Protein AF-A0A1G3HVY4-F1 (afdb_monomer)

Structure (mmCIF, N/CA/C/O backbone):
data_AF-A0A1G3HVY4-F1
#
_entry.id   AF-A0A1G3HVY4-F1
#
loop_
_atom_site.group_PDB
_atom_site.id
_atom_site.type_symbol
_atom_site.label_atom_id
_atom_site.label_alt_id
_atom_site.label_comp_id
_atom_site.label_asym_id
_atom_site.label_entity_id
_atom_site.label_seq_id
_atom_site.pdbx_PDB_ins_code
_atom_site.Cartn_x
_atom_site.Cartn_y
_atom_site.Cartn_z
_atom_site.occupancy
_atom_site.B_iso_or_equiv
_atom_site.auth_seq_id
_atom_site.auth_comp_id
_atom_site.auth_asym_id
_atom_site.auth_atom_id
_atom_site.pdbx_PDB_model_num
ATOM 1 N N . MET A 1 1 ? 6.157 22.270 -15.939 1.00 38.91 1 MET A N 1
ATOM 2 C CA . MET A 1 1 ? 4.907 21.498 -15.758 1.00 38.91 1 MET A CA 1
ATOM 3 C C . MET A 1 1 ? 5.286 20.036 -15.538 1.00 38.91 1 MET A C 1
ATOM 5 O O . MET A 1 1 ? 5.711 19.397 -16.491 1.00 38.91 1 MET A O 1
ATOM 9 N N . GLN A 1 2 ? 5.261 19.542 -14.294 1.00 47.91 2 GLN A N 1
ATOM 10 C CA . GLN A 1 2 ? 5.541 18.128 -14.001 1.00 47.91 2 GLN A CA 1
ATOM 11 C C . GLN A 1 2 ? 4.492 17.248 -14.701 1.00 47.91 2 GLN A C 1
ATOM 13 O O . GLN A 1 2 ? 3.299 17.545 -14.662 1.00 47.91 2 GLN A O 1
ATOM 18 N N . GLU A 1 3 ? 4.932 16.206 -15.405 1.00 64.31 3 GLU A N 1
ATOM 19 C CA . GLU A 1 3 ? 4.036 15.242 -16.048 1.00 64.31 3 GLU A CA 1
ATOM 20 C C . GLU A 1 3 ? 3.305 14.449 -14.948 1.00 64.31 3 GLU A C 1
ATOM 22 O O . GLU A 1 3 ? 3.958 13.852 -14.094 1.00 64.31 3 GLU A O 1
ATOM 27 N N . ASN A 1 4 ? 1.967 14.492 -14.923 1.00 83.25 4 ASN A N 1
ATOM 28 C CA . ASN A 1 4 ? 1.137 13.749 -13.961 1.00 83.25 4 ASN A CA 1
ATOM 29 C C . ASN A 1 4 ? 1.124 12.241 -14.307 1.00 83.25 4 ASN A C 1
ATOM 31 O O . ASN A 1 4 ? 1.187 11.894 -15.489 1.00 83.25 4 ASN A O 1
ATOM 35 N N . ASP A 1 5 ? 1.006 11.355 -13.311 1.00 87.06 5 ASP A N 1
ATOM 36 C CA . ASP A 1 5 ? 1.018 9.885 -13.454 1.00 87.06 5 ASP A CA 1
ATOM 37 C C . ASP A 1 5 ? -0.002 9.399 -14.487 1.00 87.06 5 ASP A C 1
ATOM 39 O O . ASP A 1 5 ? 0.315 8.534 -15.299 1.00 87.06 5 ASP A O 1
ATOM 43 N N . SER A 1 6 ? -1.176 10.030 -14.577 1.00 88.00 6 SER A N 1
ATOM 44 C CA . SER A 1 6 ? -2.181 9.672 -15.586 1.00 88.00 6 SER A CA 1
ATOM 45 C C . SER A 1 6 ? -1.677 9.843 -17.027 1.00 88.00 6 SER A C 1
ATOM 47 O O . SER A 1 6 ? -2.010 9.041 -17.898 1.00 88.00 6 SER A O 1
ATOM 49 N N . ARG A 1 7 ? -0.846 10.861 -17.302 1.00 90.62 7 ARG A N 1
ATOM 50 C CA . ARG A 1 7 ? -0.240 11.058 -18.634 1.00 90.62 7 ARG A CA 1
ATOM 51 C C . ARG A 1 7 ? 0.833 10.009 -18.909 1.00 90.62 7 ARG A C 1
ATOM 53 O O . ARG A 1 7 ? 0.915 9.498 -20.024 1.00 90.62 7 ARG A O 1
ATOM 60 N N . VAL A 1 8 ? 1.613 9.656 -17.888 1.00 92.62 8 VAL A N 1
ATOM 61 C CA . VAL A 1 8 ? 2.627 8.601 -17.991 1.00 92.62 8 VAL A CA 1
ATOM 62 C C . VAL A 1 8 ? 1.961 7.247 -18.252 1.00 92.62 8 VAL A C 1
ATOM 64 O O . VAL A 1 8 ? 2.341 6.558 -19.194 1.00 92.62 8 VAL A O 1
ATOM 67 N N . ALA A 1 9 ? 0.899 6.908 -17.518 1.00 93.94 9 ALA A N 1
ATOM 68 C CA . ALA A 1 9 ? 0.109 5.695 -17.728 1.00 93.94 9 ALA A CA 1
ATOM 69 C C . ALA A 1 9 ? -0.488 5.618 -19.145 1.00 93.94 9 ALA A C 1
ATOM 71 O O . ALA A 1 9 ? -0.459 4.564 -19.778 1.00 93.94 9 ALA A O 1
ATOM 72 N N . GLN A 1 10 ? -0.970 6.739 -19.696 1.00 93.19 10 GLN A N 1
ATOM 73 C CA . GLN A 1 10 ? -1.439 6.797 -21.086 1.00 93.19 10 GLN A CA 1
ATOM 74 C C . GLN A 1 10 ? -0.318 6.521 -22.096 1.00 93.19 10 GLN A C 1
ATOM 76 O O . GLN A 1 10 ? -0.534 5.783 -23.058 1.00 93.19 10 GLN A O 1
ATOM 81 N N . ARG A 1 11 ? 0.881 7.081 -21.885 1.00 94.44 11 ARG A N 1
ATOM 82 C CA . ARG A 1 11 ? 2.050 6.805 -22.737 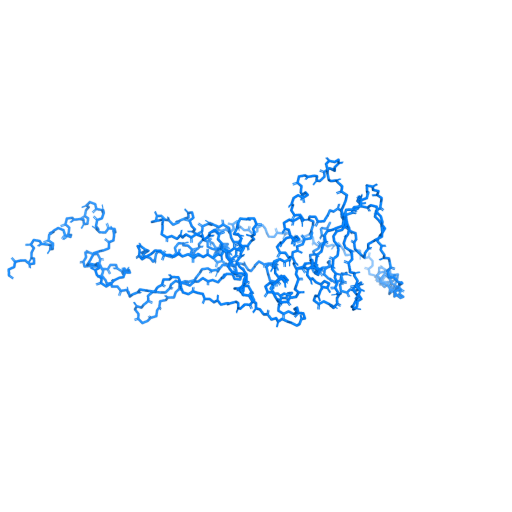1.00 94.44 11 ARG A CA 1
ATOM 83 C C . ARG A 1 11 ? 2.467 5.339 -22.663 1.00 94.44 11 ARG A C 1
ATOM 85 O O . ARG A 1 11 ? 2.756 4.758 -23.705 1.00 94.44 11 ARG A O 1
ATOM 92 N N . ILE A 1 12 ? 2.449 4.741 -21.470 1.00 95.62 12 ILE A N 1
ATOM 93 C CA . ILE A 1 12 ? 2.687 3.303 -21.287 1.00 95.62 12 ILE A CA 1
ATOM 94 C C . ILE A 1 12 ? 1.670 2.514 -22.113 1.00 95.62 12 ILE A C 1
ATOM 96 O O . ILE A 1 12 ? 2.060 1.734 -22.977 1.00 95.62 12 ILE A O 1
ATOM 100 N N . ALA A 1 13 ? 0.374 2.779 -21.935 1.00 94.06 13 ALA A N 1
ATOM 101 C CA . ALA A 1 13 ? -0.691 2.062 -22.633 1.00 94.06 13 ALA A CA 1
ATOM 102 C C . ALA A 1 13 ? -0.584 2.138 -24.168 1.00 94.06 13 ALA A C 1
ATOM 104 O O . ALA A 1 13 ? -0.948 1.188 -24.850 1.00 94.06 13 ALA A O 1
ATOM 105 N N . GLN A 1 14 ? -0.069 3.241 -24.721 1.00 94.00 14 GLN A N 1
ATOM 106 C CA . GLN A 1 14 ? 0.158 3.381 -26.165 1.00 94.00 14 GLN A CA 1
ATOM 107 C C . GLN A 1 14 ? 1.329 2.541 -26.686 1.00 94.00 14 GLN A C 1
ATOM 109 O O . GLN A 1 14 ? 1.366 2.229 -27.875 1.00 94.00 14 GLN A O 1
ATOM 114 N N . LYS A 1 15 ? 2.300 2.224 -25.825 1.00 95.06 15 LYS A N 1
ATOM 115 C CA . LYS A 1 15 ? 3.544 1.542 -26.195 1.00 95.06 15 LYS A CA 1
ATOM 116 C C . LYS A 1 15 ? 3.565 0.057 -25.852 1.00 95.06 15 LYS A C 1
ATOM 118 O O . LYS A 1 15 ? 4.355 -0.669 -26.445 1.00 95.06 15 LYS A O 1
ATOM 123 N N . VAL A 1 16 ? 2.724 -0.395 -24.922 1.00 96.38 16 VAL A N 1
ATOM 124 C CA . VAL A 1 16 ? 2.650 -1.812 -24.550 1.00 96.38 16 VAL A CA 1
ATOM 125 C C . VAL A 1 16 ? 2.232 -2.658 -25.745 1.00 96.38 16 VAL A C 1
ATOM 127 O O . VAL A 1 16 ? 1.265 -2.355 -26.443 1.00 96.38 16 VAL A O 1
ATOM 130 N N . ARG A 1 17 ? 2.952 -3.762 -25.931 1.00 94.50 17 ARG A N 1
ATOM 131 C CA . ARG A 1 17 ? 2.622 -4.825 -26.874 1.00 94.50 17 ARG A CA 1
ATOM 132 C C . ARG A 1 17 ? 2.380 -6.103 -26.084 1.00 94.50 17 ARG A C 1
ATOM 134 O O . ARG A 1 17 ? 3.160 -6.449 -25.196 1.00 94.50 17 ARG A O 1
ATOM 141 N N . VAL A 1 18 ? 1.268 -6.769 -26.377 1.00 95.06 18 VAL A N 1
ATOM 142 C CA . VAL A 1 18 ? 0.848 -7.974 -25.654 1.00 95.06 18 VAL A CA 1
ATOM 143 C C . VAL A 1 18 ? 1.875 -9.082 -25.869 1.00 95.06 18 VAL A C 1
ATOM 145 O O . VAL A 1 18 ? 2.277 -9.341 -26.998 1.00 95.06 18 VAL A O 1
ATOM 148 N N . GLY A 1 19 ? 2.300 -9.731 -24.786 1.00 93.81 19 GLY A N 1
ATOM 149 C CA . GLY A 1 19 ? 3.274 -10.822 -24.839 1.00 93.81 19 GLY A CA 1
ATOM 150 C C . GLY A 1 19 ? 4.736 -10.388 -25.004 1.00 93.81 19 GLY A C 1
ATOM 151 O O . GLY A 1 19 ? 5.612 -11.244 -24.940 1.00 93.81 19 GLY A O 1
ATOM 152 N N . GLU A 1 20 ? 5.025 -9.092 -25.156 1.00 96.19 20 GLU A N 1
ATOM 153 C CA . GLU A 1 20 ? 6.397 -8.576 -25.247 1.00 96.19 20 GLU A CA 1
ATOM 154 C C . GLU A 1 20 ? 6.922 -8.072 -23.890 1.00 96.19 20 GLU A C 1
ATOM 156 O O . GLU A 1 20 ? 6.180 -7.920 -22.912 1.00 96.19 20 GLU A O 1
ATOM 161 N N . VAL A 1 21 ? 8.232 -7.824 -23.832 1.00 97.56 21 VAL A N 1
ATOM 162 C CA . VAL A 1 21 ? 8.905 -7.196 -22.688 1.00 97.56 21 VAL A CA 1
ATOM 163 C C . VAL A 1 21 ? 8.795 -5.679 -22.807 1.00 97.56 21 VAL A C 1
ATOM 165 O O . VAL A 1 21 ? 9.209 -5.124 -23.821 1.00 97.56 21 VAL A O 1
ATOM 168 N N . PHE A 1 22 ? 8.302 -5.015 -21.762 1.00 98.25 22 PHE A N 1
ATOM 169 C CA . PHE A 1 22 ? 8.259 -3.556 -21.675 1.00 98.25 22 PHE A CA 1
ATOM 170 C C . PHE A 1 22 ? 9.451 -3.026 -20.872 1.00 98.25 22 PHE A C 1
ATOM 172 O O . PHE A 1 22 ? 9.659 -3.424 -19.726 1.00 98.25 22 PHE A O 1
ATOM 179 N N . ARG A 1 23 ? 10.229 -2.103 -21.437 1.00 98.31 23 ARG A N 1
ATOM 180 C CA . ARG A 1 23 ? 11.448 -1.572 -20.815 1.00 98.31 23 ARG A CA 1
ATOM 181 C C . ARG A 1 23 ? 11.277 -0.135 -20.349 1.00 98.31 23 ARG A C 1
ATOM 183 O O . ARG A 1 23 ? 11.015 0.766 -21.147 1.00 98.31 23 ARG A O 1
ATOM 190 N N . PHE A 1 24 ? 11.522 0.084 -19.063 1.00 98.19 24 PHE A N 1
ATOM 191 C CA . PHE A 1 24 ? 11.789 1.404 -18.505 1.00 98.19 24 PHE A CA 1
ATOM 192 C C . PHE A 1 24 ? 13.296 1.613 -18.403 1.00 98.19 24 PHE A C 1
ATOM 194 O O . PHE A 1 24 ? 14.002 0.731 -17.924 1.00 98.19 24 PHE A O 1
ATOM 201 N N . SER A 1 25 ? 13.796 2.791 -18.765 1.00 97.44 25 SER A N 1
ATOM 202 C CA . SER A 1 25 ? 15.186 3.161 -18.485 1.00 97.44 25 SER A CA 1
ATOM 203 C C . SER A 1 25 ? 15.309 4.568 -17.912 1.00 97.44 25 SER A C 1
ATOM 205 O O . SER A 1 25 ? 14.430 5.416 -18.096 1.00 97.44 25 SER A O 1
ATOM 207 N N . CYS A 1 26 ? 16.400 4.828 -17.186 1.00 95.25 26 CYS A N 1
ATOM 208 C CA . CYS A 1 26 ? 16.788 6.204 -16.889 1.00 95.25 26 CYS A CA 1
ATOM 209 C C . CYS A 1 26 ? 17.534 6.824 -18.080 1.00 95.25 26 CYS A C 1
ATOM 211 O O . CYS A 1 26 ? 18.108 6.110 -18.897 1.00 95.25 26 CYS A O 1
ATOM 213 N N . SER A 1 27 ? 17.604 8.153 -18.147 1.00 94.50 27 SER A N 1
ATOM 214 C CA . SER A 1 27 ? 18.274 8.877 -19.238 1.00 94.50 27 SER A CA 1
ATOM 215 C C . SER A 1 27 ? 19.771 8.582 -19.374 1.00 94.50 27 SER A C 1
ATOM 217 O O . SER A 1 27 ? 20.343 8.866 -20.420 1.00 94.50 27 SER A O 1
ATOM 219 N N . ARG A 1 28 ? 20.396 8.019 -18.331 1.00 94.81 28 ARG A N 1
ATOM 220 C CA . ARG A 1 28 ? 21.824 7.663 -18.286 1.00 94.81 28 ARG A CA 1
ATOM 221 C C . ARG A 1 28 ? 22.111 6.185 -18.561 1.00 94.81 28 ARG A C 1
ATOM 223 O O . ARG A 1 28 ? 23.263 5.762 -18.458 1.00 94.81 28 ARG A O 1
ATOM 230 N N . ALA A 1 29 ? 21.079 5.385 -18.811 1.00 94.62 29 ALA A N 1
ATOM 231 C CA . ALA A 1 29 ? 21.225 3.979 -19.148 1.00 94.62 29 ALA A CA 1
ATOM 232 C C . ALA A 1 29 ? 21.525 3.847 -20.642 1.00 94.62 29 ALA A C 1
ATOM 234 O O . ALA A 1 29 ? 20.715 4.265 -21.466 1.00 94.62 29 ALA A O 1
ATOM 235 N N . GLN A 1 30 ? 22.652 3.238 -21.004 1.00 95.31 30 GLN A N 1
ATOM 236 C CA . GLN A 1 30 ? 22.939 2.956 -22.406 1.00 95.31 30 GLN A CA 1
ATOM 237 C C . GLN A 1 30 ? 21.943 1.929 -22.964 1.00 95.31 30 GLN A C 1
ATOM 239 O O . GLN A 1 30 ? 21.786 0.842 -22.403 1.00 95.31 30 GLN A O 1
ATOM 244 N N . GLY A 1 31 ? 21.326 2.244 -24.105 1.00 93.81 31 GLY A N 1
ATOM 245 C CA . GLY A 1 31 ? 20.507 1.303 -24.872 1.00 93.81 31 GLY A CA 1
ATOM 246 C C . GLY A 1 31 ? 19.124 1.835 -25.236 1.00 93.81 31 GLY A C 1
ATOM 247 O O . GLY A 1 31 ? 18.818 3.013 -25.067 1.00 93.81 31 GLY A O 1
ATOM 248 N N . ARG A 1 32 ? 18.282 0.941 -25.763 1.00 94.62 32 ARG A N 1
ATOM 249 C CA . ARG A 1 32 ? 16.909 1.250 -26.184 1.00 94.62 32 ARG A CA 1
ATOM 250 C C . ARG A 1 32 ? 15.898 0.832 -25.127 1.00 94.62 32 ARG A C 1
ATOM 252 O O . ARG A 1 32 ? 15.986 -0.275 -24.600 1.00 94.62 32 ARG A O 1
ATOM 259 N N . ALA A 1 33 ? 14.910 1.684 -24.877 1.00 96.25 33 ALA A N 1
ATOM 260 C CA . ALA A 1 33 ? 13.811 1.397 -23.959 1.00 96.25 33 ALA A CA 1
ATOM 261 C C . ALA A 1 33 ? 12.471 1.904 -24.500 1.00 96.25 33 ALA A C 1
ATOM 263 O O . ALA A 1 33 ? 12.421 2.883 -25.246 1.00 96.25 33 ALA A O 1
ATOM 264 N N . ASP A 1 34 ? 11.372 1.267 -24.099 1.00 96.94 34 ASP A N 1
ATOM 265 C CA . ASP A 1 34 ? 10.026 1.704 -24.473 1.00 96.94 34 ASP A CA 1
ATOM 266 C C . ASP A 1 34 ? 9.693 3.056 -23.848 1.00 96.94 34 ASP A C 1
ATOM 268 O O . ASP A 1 34 ? 9.065 3.902 -24.485 1.00 96.94 34 ASP A O 1
ATOM 272 N N . MET A 1 35 ? 10.151 3.304 -22.622 1.00 95.75 35 MET A N 1
ATOM 273 C CA . MET A 1 35 ? 9.972 4.587 -21.956 1.00 95.75 35 MET A CA 1
ATOM 274 C C . MET A 1 35 ? 11.238 5.010 -21.216 1.00 95.75 35 MET A C 1
ATOM 276 O O . MET A 1 35 ? 11.736 4.283 -20.356 1.00 95.75 35 MET A O 1
ATOM 280 N N . VAL A 1 36 ? 11.717 6.219 -21.516 1.00 95.75 36 VAL A N 1
ATOM 281 C CA . VAL A 1 36 ? 12.881 6.815 -20.860 1.00 95.75 36 VAL A CA 1
ATOM 282 C C . VAL A 1 36 ? 12.405 7.864 -19.862 1.00 95.75 36 VAL A C 1
ATOM 284 O O . VAL A 1 36 ? 11.583 8.728 -20.172 1.00 95.75 36 VAL A O 1
ATOM 287 N N . GLN A 1 37 ? 12.921 7.790 -18.641 1.00 93.12 37 GLN A N 1
ATOM 288 C CA . GLN A 1 37 ? 12.664 8.756 -17.576 1.00 93.12 37 GLN A CA 1
ATOM 289 C C . GLN A 1 37 ? 13.961 9.469 -17.185 1.00 93.12 37 GLN A C 1
ATOM 291 O O . GLN A 1 37 ? 15.028 8.864 -17.254 1.00 93.12 37 GLN A O 1
ATOM 296 N N . PRO A 1 38 ? 13.919 10.718 -16.686 1.00 93.00 38 PRO A N 1
ATOM 297 C CA . PRO A 1 38 ? 15.109 11.343 -16.102 1.00 93.00 38 PRO A CA 1
ATOM 298 C C . PRO A 1 38 ? 15.724 10.485 -14.984 1.00 93.00 38 PRO A C 1
ATOM 300 O O . PRO A 1 38 ? 16.939 10.406 -14.829 1.00 93.00 38 PRO A O 1
ATOM 303 N N . CYS A 1 39 ? 14.873 9.801 -14.218 1.00 94.19 39 CYS A N 1
ATOM 304 C CA . CYS A 1 39 ? 15.263 8.828 -13.211 1.00 94.19 39 CYS A CA 1
ATOM 305 C C . CYS A 1 39 ? 14.158 7.783 -13.056 1.00 94.19 39 CYS A C 1
ATOM 307 O O . CYS A 1 39 ? 12.978 8.136 -13.055 1.00 94.19 39 CYS A O 1
ATOM 309 N N . LEU A 1 40 ? 14.529 6.517 -12.856 1.00 96.56 40 LEU A N 1
ATOM 310 C CA . LEU A 1 40 ? 13.563 5.456 -12.554 1.00 96.56 40 LEU A CA 1
ATOM 311 C C . LEU A 1 40 ? 12.810 5.709 -11.244 1.00 96.56 40 LEU A C 1
ATOM 313 O O . LEU A 1 40 ? 11.673 5.275 -11.113 1.00 96.56 40 LEU A O 1
ATOM 317 N N . SER A 1 41 ? 13.379 6.487 -10.316 1.00 95.56 41 SER A N 1
ATOM 318 C CA . SER A 1 41 ? 12.724 6.865 -9.055 1.00 95.56 41 SER A CA 1
ATOM 319 C C . SER A 1 41 ? 11.514 7.784 -9.239 1.00 95.56 41 SER A C 1
ATOM 321 O O . SER A 1 41 ? 10.830 8.096 -8.270 1.00 95.56 41 SER A O 1
ATOM 323 N N . ARG A 1 42 ? 11.236 8.235 -10.471 1.00 93.94 42 ARG A N 1
ATOM 324 C CA . ARG A 1 42 ? 9.973 8.893 -10.819 1.00 93.94 42 ARG A CA 1
ATOM 325 C C . ARG A 1 42 ? 8.807 7.901 -10.873 1.00 93.94 42 ARG A C 1
ATOM 327 O O . ARG A 1 42 ? 7.663 8.336 -10.766 1.00 93.94 42 ARG A O 1
ATOM 334 N N . LEU A 1 43 ? 9.065 6.614 -11.088 1.00 95.62 43 LEU A N 1
ATOM 335 C CA . LEU A 1 43 ? 8.024 5.606 -11.252 1.00 95.62 43 LEU A CA 1
ATOM 336 C C . LEU A 1 43 ? 7.407 5.225 -9.903 1.00 95.62 43 LEU A C 1
ATOM 338 O O . LEU A 1 43 ? 8.089 5.180 -8.884 1.00 95.62 43 LEU A O 1
ATOM 342 N N . THR A 1 44 ? 6.106 4.959 -9.931 1.00 95.50 44 THR A N 1
ATOM 343 C CA . THR A 1 44 ? 5.318 4.404 -8.825 1.00 95.50 44 THR A CA 1
ATOM 344 C C . THR A 1 44 ? 4.946 2.963 -9.155 1.00 95.50 44 THR A C 1
ATOM 346 O O . THR A 1 44 ? 5.040 2.543 -10.310 1.00 95.50 44 THR A O 1
ATOM 349 N N . GLU A 1 45 ? 4.479 2.204 -8.171 1.00 96.25 45 GLU A N 1
ATOM 350 C CA . GLU A 1 45 ? 4.056 0.811 -8.350 1.00 96.25 45 GLU A CA 1
ATOM 351 C C . GLU A 1 45 ? 2.935 0.703 -9.390 1.00 96.25 45 GLU A C 1
ATOM 353 O O . GLU A 1 45 ? 2.964 -0.177 -10.246 1.00 96.25 45 GLU A O 1
ATOM 358 N N . ALA A 1 46 ? 2.001 1.662 -9.391 1.00 97.12 46 ALA A N 1
ATOM 359 C CA . ALA A 1 46 ? 0.941 1.748 -10.393 1.00 97.12 46 ALA A CA 1
ATOM 360 C C . ALA A 1 46 ? 1.511 1.842 -11.820 1.00 97.12 46 ALA A C 1
ATOM 362 O O . ALA A 1 46 ? 1.058 1.143 -12.723 1.00 97.12 46 ALA A O 1
ATOM 363 N N . LEU A 1 47 ? 2.544 2.668 -12.025 1.00 97.75 47 LEU A N 1
ATOM 364 C CA . LEU A 1 47 ? 3.191 2.831 -13.330 1.00 97.75 47 LEU A CA 1
ATOM 365 C C . LEU A 1 47 ? 4.046 1.618 -13.717 1.00 97.75 47 LEU A C 1
ATOM 367 O O . LEU A 1 47 ? 4.091 1.266 -14.893 1.00 97.75 47 LEU A O 1
ATOM 371 N N . VAL A 1 48 ? 4.710 0.975 -12.754 1.00 97.94 48 VAL A N 1
ATOM 372 C CA . VAL A 1 48 ? 5.509 -0.240 -12.993 1.00 97.94 48 VAL A CA 1
ATOM 373 C C . VAL A 1 48 ? 4.620 -1.431 -13.356 1.00 97.94 48 VAL A C 1
ATOM 375 O O . VAL A 1 48 ? 5.005 -2.240 -14.199 1.00 97.94 48 VAL A O 1
ATOM 378 N N . LEU A 1 49 ? 3.428 -1.526 -12.764 1.00 98.00 49 LEU A N 1
ATOM 379 C CA . LEU A 1 49 ? 2.467 -2.604 -13.003 1.00 98.00 49 LEU A CA 1
ATOM 380 C C . LEU A 1 49 ? 1.546 -2.347 -14.210 1.00 98.00 49 LEU A C 1
ATOM 382 O O . LEU A 1 49 ? 1.005 -3.301 -14.772 1.00 98.00 49 LEU A O 1
ATOM 386 N N . GLU A 1 50 ? 1.398 -1.098 -14.664 1.00 98.06 50 GLU A N 1
ATOM 387 C CA . GLU A 1 50 ? 0.564 -0.742 -15.824 1.00 98.06 50 GLU A CA 1
ATOM 388 C C . GLU A 1 50 ? 0.888 -1.562 -17.093 1.00 98.06 50 GLU A C 1
ATOM 390 O O . GLU A 1 50 ? -0.056 -2.036 -17.726 1.00 98.06 50 GLU A O 1
ATOM 395 N N . PRO A 1 51 ? 2.155 -1.821 -17.486 1.00 98.31 51 PRO A N 1
ATOM 396 C CA . PRO A 1 51 ? 2.439 -2.693 -18.624 1.00 98.31 51 PRO A CA 1
ATOM 397 C C . PRO A 1 51 ? 1.889 -4.114 -18.462 1.00 98.31 51 PRO A C 1
ATOM 399 O O . PRO A 1 51 ? 1.324 -4.658 -19.409 1.00 98.31 51 PRO A O 1
ATOM 402 N N . ILE A 1 52 ? 2.011 -4.706 -17.267 1.00 97.94 52 ILE A N 1
ATOM 403 C CA . ILE A 1 52 ? 1.495 -6.053 -16.973 1.00 97.94 52 ILE A CA 1
ATOM 404 C C . ILE A 1 52 ? -0.031 -6.062 -17.062 1.00 97.94 52 ILE A C 1
ATOM 406 O O . ILE A 1 52 ? -0.600 -6.932 -17.721 1.00 97.94 52 ILE A O 1
ATOM 410 N N . ARG A 1 53 ? -0.691 -5.044 -16.493 1.00 97.00 53 ARG A N 1
ATOM 411 C CA . ARG A 1 53 ? -2.141 -4.824 -16.619 1.00 97.00 53 ARG A CA 1
ATOM 412 C C . ARG A 1 53 ? -2.601 -4.764 -18.079 1.00 97.00 53 ARG A C 1
ATOM 414 O O . ARG A 1 53 ? -3.697 -5.195 -18.414 1.00 97.00 53 ARG A O 1
ATOM 421 N N . ARG A 1 54 ? -1.755 -4.233 -18.964 1.00 96.75 54 ARG A N 1
ATOM 422 C CA . ARG A 1 54 ? -2.002 -4.108 -20.410 1.00 96.75 54 ARG A CA 1
ATOM 423 C C . ARG A 1 54 ? -1.562 -5.326 -21.231 1.00 96.75 54 ARG A C 1
ATOM 425 O O . ARG A 1 54 ? -1.705 -5.305 -22.450 1.00 96.75 54 ARG A O 1
ATOM 432 N N . GLY A 1 55 ? -1.065 -6.384 -20.590 1.00 95.88 55 GLY A N 1
ATOM 433 C CA . GLY A 1 55 ? -0.724 -7.649 -21.241 1.00 95.88 55 GLY A CA 1
ATOM 434 C C . GLY A 1 55 ? 0.744 -7.810 -21.636 1.00 95.88 55 GLY A C 1
ATOM 435 O O . GLY A 1 55 ? 1.061 -8.759 -22.355 1.00 95.88 55 GLY A O 1
ATOM 436 N N . ALA A 1 56 ? 1.649 -6.936 -21.182 1.00 97.44 56 ALA A N 1
ATOM 437 C CA . ALA A 1 56 ? 3.083 -7.195 -21.302 1.00 97.44 56 ALA A CA 1
ATOM 438 C C . ALA A 1 56 ? 3.441 -8.507 -20.583 1.00 97.44 56 ALA A C 1
ATOM 440 O O . ALA A 1 56 ? 2.924 -8.812 -19.502 1.00 97.44 56 ALA A O 1
ATOM 441 N N . GLN A 1 57 ? 4.342 -9.290 -21.173 1.00 96.12 57 GLN A N 1
ATOM 442 C CA . GLN A 1 57 ? 4.800 -10.538 -20.562 1.00 96.12 57 GLN A CA 1
ATOM 443 C C . GLN A 1 57 ? 5.694 -10.258 -19.349 1.00 96.12 57 GLN A C 1
ATOM 445 O O . GLN A 1 57 ? 5.617 -10.970 -18.345 1.00 96.12 57 GLN A O 1
ATOM 450 N N . ARG A 1 58 ? 6.536 -9.223 -19.450 1.00 97.25 58 ARG A N 1
ATOM 451 C CA . ARG A 1 58 ? 7.536 -8.839 -18.448 1.00 97.25 58 ARG A CA 1
ATOM 452 C C . ARG A 1 58 ? 7.793 -7.335 -18.495 1.00 97.25 58 ARG A C 1
ATOM 454 O O . ARG A 1 58 ? 7.629 -6.719 -19.547 1.00 97.25 58 ARG A O 1
ATOM 461 N N . VAL A 1 59 ? 8.247 -6.770 -17.384 1.00 98.44 59 VAL A N 1
ATOM 462 C CA . VAL A 1 59 ? 8.772 -5.406 -17.293 1.00 98.44 59 VAL A CA 1
ATOM 463 C C . VAL A 1 59 ? 10.224 -5.446 -16.836 1.00 98.44 59 VAL A C 1
ATOM 465 O O . VAL A 1 59 ? 10.556 -6.098 -15.846 1.00 98.44 59 VAL A O 1
ATOM 468 N N . GLU A 1 60 ? 11.081 -4.718 -17.541 1.00 98.25 60 GLU A N 1
ATOM 469 C CA . GLU A 1 60 ? 12.491 -4.553 -17.193 1.00 98.25 60 GLU A CA 1
ATOM 470 C C . GLU A 1 60 ? 12.780 -3.100 -16.805 1.00 98.25 60 GLU A C 1
ATOM 472 O O . GLU A 1 60 ? 12.420 -2.163 -17.520 1.00 98.25 60 GLU A O 1
ATOM 477 N N . MET A 1 61 ? 13.451 -2.916 -15.669 1.00 97.94 61 MET A N 1
ATOM 478 C CA . MET A 1 61 ? 13.964 -1.630 -15.203 1.00 97.94 61 MET A CA 1
ATOM 479 C C . MET A 1 61 ? 15.469 -1.556 -15.478 1.00 97.94 61 MET A C 1
ATOM 481 O O . MET A 1 61 ? 16.274 -2.166 -14.775 1.00 97.94 61 MET A O 1
ATOM 485 N N . CYS A 1 62 ? 15.846 -0.826 -16.523 1.00 97.00 62 CYS A N 1
ATOM 486 C CA . CYS A 1 62 ? 17.216 -0.697 -17.005 1.00 97.00 62 CYS A CA 1
ATOM 487 C C . CYS A 1 62 ? 17.925 0.490 -16.340 1.00 97.00 62 CYS A C 1
ATOM 489 O O . CYS A 1 62 ? 17.539 1.647 -16.542 1.00 97.00 62 CYS A O 1
ATOM 491 N N . ALA A 1 63 ? 18.975 0.214 -15.566 1.00 95.50 63 ALA A N 1
ATOM 492 C CA . ALA A 1 63 ? 19.734 1.235 -14.850 1.00 95.50 63 ALA A CA 1
ATOM 493 C C . ALA A 1 63 ? 21.243 0.946 -14.853 1.00 95.50 63 ALA A C 1
ATOM 495 O O . ALA A 1 63 ? 21.647 -0.211 -14.708 1.00 95.50 63 ALA A O 1
ATOM 496 N N . PRO A 1 64 ? 22.091 1.984 -14.949 1.00 94.38 64 PRO A N 1
ATOM 497 C CA . PRO A 1 64 ? 23.513 1.863 -14.684 1.00 94.38 64 PRO A CA 1
ATOM 498 C C . PRO A 1 64 ? 23.826 1.991 -13.193 1.00 94.38 64 PRO A C 1
ATOM 500 O O . PRO A 1 64 ? 22.938 2.182 -12.358 1.00 94.38 64 PRO A O 1
ATOM 503 N N . ASP A 1 65 ? 25.117 1.951 -12.866 1.00 92.88 65 ASP A N 1
ATOM 504 C CA . ASP A 1 65 ? 25.579 2.364 -11.546 1.00 92.88 65 ASP A CA 1
ATOM 505 C C . ASP A 1 65 ? 25.216 3.838 -11.276 1.00 92.88 65 ASP A C 1
ATOM 507 O O . ASP A 1 65 ? 25.534 4.751 -12.045 1.00 92.88 65 ASP A O 1
ATOM 511 N N . CYS A 1 66 ? 24.520 4.060 -10.162 1.00 93.25 66 CYS A N 1
ATOM 512 C CA . CYS A 1 66 ? 24.032 5.368 -9.748 1.00 93.25 66 CYS A CA 1
ATOM 513 C C . CYS A 1 66 ? 25.076 6.181 -8.965 1.00 93.25 66 CYS A C 1
ATOM 515 O O . CYS A 1 66 ? 24.830 7.363 -8.716 1.00 93.25 66 CYS A O 1
ATOM 517 N N . SER A 1 67 ? 26.225 5.602 -8.588 1.00 91.38 67 SER A N 1
ATOM 518 C CA . SER A 1 67 ? 27.251 6.253 -7.752 1.00 91.38 67 SER A CA 1
ATOM 519 C C . SER A 1 67 ? 27.711 7.622 -8.294 1.00 91.38 67 SER A C 1
ATOM 521 O O . SER A 1 67 ? 27.808 8.597 -7.540 1.00 91.38 67 SER A O 1
ATOM 523 N N . GLY A 1 68 ? 27.892 7.726 -9.617 1.00 89.62 68 GLY A N 1
ATOM 524 C CA . GLY A 1 68 ? 28.277 8.941 -10.347 1.00 89.62 68 GLY A CA 1
ATOM 525 C C . GLY A 1 68 ? 27.111 9.826 -10.811 1.00 89.62 68 GLY A C 1
ATOM 526 O O . GLY A 1 68 ? 27.287 10.664 -11.699 1.00 89.62 68 GLY A O 1
ATOM 527 N N . CYS A 1 69 ? 25.896 9.631 -10.288 1.00 92.19 69 CYS A N 1
ATOM 528 C CA . CYS A 1 69 ? 24.702 10.374 -10.694 1.00 92.19 69 CYS A CA 1
ATOM 529 C C . CYS A 1 69 ? 24.358 11.545 -9.768 1.00 92.19 69 CYS A C 1
ATOM 531 O O . CYS A 1 69 ? 24.363 11.410 -8.546 1.00 92.19 69 CYS A O 1
ATOM 533 N N . GLY A 1 70 ? 23.956 12.685 -10.348 1.00 92.50 70 GLY A N 1
ATOM 534 C CA . GLY A 1 70 ? 23.431 13.827 -9.586 1.00 92.50 70 GLY A CA 1
ATOM 535 C C . GLY A 1 70 ? 22.171 13.489 -8.776 1.00 92.50 70 GLY A C 1
ATOM 536 O O . GLY A 1 70 ? 21.893 14.129 -7.768 1.00 92.50 70 GLY A O 1
ATOM 537 N N . LEU A 1 71 ? 21.450 12.429 -9.163 1.00 92.75 71 LEU A N 1
ATOM 538 C CA . LEU A 1 71 ? 20.249 11.930 -8.486 1.00 92.75 71 LEU A CA 1
ATOM 539 C C . LEU A 1 71 ? 20.511 10.697 -7.604 1.00 92.75 71 LEU A C 1
ATOM 541 O O . LEU A 1 71 ? 19.565 10.024 -7.201 1.00 92.75 71 LEU A O 1
ATOM 545 N N . LYS A 1 72 ? 21.771 10.388 -7.263 1.00 92.75 72 LYS A N 1
ATOM 546 C CA . LYS A 1 72 ? 22.141 9.179 -6.497 1.00 92.75 72 LYS A CA 1
ATOM 547 C C . LYS A 1 72 ? 21.376 8.992 -5.183 1.00 92.75 72 LYS A C 1
ATOM 549 O O . LYS A 1 72 ? 21.056 7.868 -4.823 1.00 92.75 72 LYS A O 1
ATOM 554 N N . LYS A 1 73 ? 21.017 10.083 -4.496 1.00 94.12 73 LYS A N 1
ATOM 555 C CA . LYS A 1 73 ? 20.227 10.032 -3.250 1.00 94.12 73 LYS A CA 1
ATOM 556 C C . LYS A 1 73 ? 18.816 9.470 -3.459 1.00 94.12 73 LYS A C 1
ATOM 558 O O . LYS A 1 73 ? 18.255 8.898 -2.534 1.00 94.12 73 LYS A O 1
ATOM 563 N N . ALA A 1 74 ? 18.254 9.626 -4.657 1.00 92.50 74 ALA A N 1
ATOM 564 C CA . ALA A 1 74 ? 16.943 9.095 -5.009 1.00 92.50 74 ALA A CA 1
ATOM 565 C C . ALA A 1 74 ? 17.010 7.655 -5.535 1.00 92.50 74 ALA A C 1
ATOM 567 O O . ALA A 1 74 ? 15.973 7.000 -5.603 1.00 92.50 74 ALA A O 1
ATOM 568 N N . ALA A 1 75 ? 18.189 7.146 -5.910 1.00 90.44 75 ALA A N 1
ATOM 569 C CA . ALA A 1 75 ? 18.337 5.821 -6.513 1.00 90.44 75 ALA A CA 1
ATOM 570 C C . ALA A 1 75 ? 17.748 4.675 -5.658 1.00 90.44 75 ALA A C 1
ATOM 572 O O . ALA A 1 75 ? 17.020 3.865 -6.219 1.00 90.44 75 ALA A O 1
ATOM 573 N N . PRO A 1 76 ? 17.894 4.646 -4.317 1.00 93.38 76 PRO A N 1
ATOM 574 C CA . PRO A 1 76 ? 17.289 3.580 -3.511 1.00 93.38 76 PRO A CA 1
ATOM 575 C C . PRO A 1 76 ? 15.754 3.511 -3.590 1.00 93.38 76 PRO A C 1
ATOM 577 O O . PRO A 1 76 ? 15.156 2.530 -3.156 1.00 93.38 76 PRO A O 1
ATOM 580 N N . GLN A 1 77 ? 15.087 4.564 -4.079 1.00 94.31 77 GLN A N 1
ATOM 581 C CA . GLN A 1 77 ? 13.630 4.593 -4.183 1.00 94.31 77 GLN A CA 1
ATOM 582 C C . GLN A 1 77 ? 13.107 3.690 -5.304 1.00 94.31 77 GLN A C 1
ATOM 584 O O . GLN A 1 77 ? 12.109 3.008 -5.097 1.00 94.31 77 GLN A O 1
ATOM 589 N N . TRP A 1 78 ? 13.749 3.657 -6.478 1.00 94.69 78 TRP A N 1
ATOM 590 C CA . TRP A 1 78 ? 13.240 2.829 -7.580 1.00 94.69 78 TRP A CA 1
ATOM 591 C C . TRP A 1 78 ? 13.433 1.337 -7.303 1.00 94.69 78 TRP A C 1
ATOM 593 O O . TRP A 1 78 ? 12.592 0.536 -7.697 1.00 94.69 78 TRP A O 1
ATOM 603 N N . GLU A 1 79 ? 14.491 0.974 -6.575 1.00 94.50 79 GLU A N 1
ATOM 604 C CA . GLU A 1 79 ? 14.725 -0.396 -6.108 1.00 94.50 79 GLU A CA 1
ATOM 605 C C . GLU A 1 79 ? 13.628 -0.835 -5.131 1.00 94.50 79 GLU A C 1
ATOM 607 O O . GLU A 1 79 ? 13.093 -1.933 -5.261 1.00 94.50 79 GLU A O 1
ATOM 612 N N . ARG A 1 80 ? 13.219 0.052 -4.210 1.00 94.62 80 ARG A N 1
ATOM 613 C CA . ARG A 1 80 ? 12.077 -0.187 -3.314 1.00 94.62 80 ARG A CA 1
ATOM 614 C C . ARG A 1 80 ? 10.762 -0.339 -4.074 1.00 94.62 80 ARG A C 1
ATOM 616 O O . ARG A 1 80 ? 10.018 -1.271 -3.793 1.00 94.62 80 ARG A O 1
ATOM 623 N N . THR A 1 81 ? 10.497 0.524 -5.053 1.00 95.75 81 THR A N 1
ATOM 624 C CA . THR A 1 81 ? 9.297 0.421 -5.898 1.00 95.75 81 THR A CA 1
ATOM 625 C C . THR A 1 81 ? 9.293 -0.866 -6.725 1.00 95.75 81 THR A C 1
ATOM 627 O O . THR A 1 81 ? 8.247 -1.505 -6.842 1.00 95.75 81 THR A O 1
ATOM 630 N N . LEU A 1 82 ? 10.444 -1.303 -7.250 1.00 96.31 82 LEU A N 1
ATOM 631 C CA . LEU A 1 82 ? 10.569 -2.593 -7.932 1.00 96.31 82 LEU A CA 1
ATOM 632 C C . LEU A 1 82 ? 10.291 -3.757 -6.975 1.00 96.31 82 LEU A C 1
ATOM 634 O O . LEU A 1 82 ? 9.464 -4.607 -7.293 1.00 96.31 82 LEU A O 1
ATOM 638 N N . ALA A 1 83 ? 10.935 -3.771 -5.806 1.00 95.06 83 ALA A N 1
ATOM 639 C CA . ALA A 1 83 ? 10.763 -4.822 -4.807 1.00 95.06 83 ALA A CA 1
ATOM 640 C C . ALA A 1 83 ? 9.306 -4.920 -4.329 1.00 95.06 83 ALA A C 1
ATOM 642 O O . ALA A 1 83 ? 8.747 -6.014 -4.247 1.00 95.06 83 ALA A O 1
ATOM 643 N N . PHE A 1 84 ? 8.656 -3.780 -4.082 1.00 95.44 84 PHE A N 1
ATOM 644 C CA . PHE A 1 84 ? 7.251 -3.764 -3.687 1.00 95.44 84 PHE A CA 1
ATOM 645 C C . PHE A 1 84 ? 6.341 -4.257 -4.820 1.00 95.44 84 PHE A C 1
ATOM 647 O O . PHE A 1 84 ? 5.469 -5.093 -4.596 1.00 95.44 84 PHE A O 1
ATOM 654 N N . SER A 1 85 ? 6.591 -3.822 -6.059 1.00 96.56 85 SER A N 1
ATOM 655 C CA . SER A 1 85 ? 5.844 -4.291 -7.234 1.00 96.56 85 SER A CA 1
ATOM 656 C C . SER A 1 85 ? 6.024 -5.796 -7.472 1.00 96.56 85 SER A C 1
ATOM 658 O O . SER A 1 85 ? 5.078 -6.472 -7.869 1.00 96.56 85 SER A O 1
ATOM 660 N N . GLN A 1 86 ? 7.214 -6.348 -7.209 1.00 96.75 86 GLN A N 1
ATOM 661 C CA . GLN A 1 86 ? 7.477 -7.790 -7.278 1.00 96.75 86 GLN A CA 1
ATOM 662 C C . GLN A 1 86 ? 6.658 -8.553 -6.238 1.00 96.75 86 GLN A C 1
ATOM 664 O O . GLN A 1 86 ? 6.006 -9.534 -6.591 1.00 96.75 86 GLN A O 1
ATOM 669 N N . ALA A 1 87 ? 6.630 -8.075 -4.992 1.00 95.56 87 ALA A N 1
ATOM 670 C CA . ALA A 1 87 ? 5.830 -8.686 -3.936 1.00 95.56 87 ALA A CA 1
ATOM 671 C C . ALA A 1 87 ? 4.321 -8.627 -4.245 1.00 95.56 87 ALA A C 1
ATOM 673 O O . ALA A 1 87 ? 3.611 -9.608 -4.027 1.00 95.56 87 ALA A O 1
ATOM 674 N N . LEU A 1 88 ? 3.839 -7.524 -4.833 1.00 96.12 88 LEU A N 1
ATOM 675 C CA . LEU A 1 88 ? 2.463 -7.412 -5.329 1.00 96.12 88 LEU A CA 1
ATOM 676 C C . LEU A 1 88 ? 2.178 -8.417 -6.455 1.00 96.12 88 LEU A C 1
ATOM 678 O O . LEU A 1 88 ? 1.139 -9.066 -6.433 1.00 96.12 88 LEU A O 1
ATOM 682 N N . CYS A 1 89 ? 3.097 -8.602 -7.409 1.00 96.38 89 CYS A N 1
ATOM 683 C CA . CYS A 1 89 ? 2.966 -9.626 -8.453 1.00 96.38 89 CYS A CA 1
ATOM 684 C C . CYS A 1 89 ? 2.934 -11.052 -7.884 1.00 96.38 89 CYS A C 1
ATOM 686 O O . CYS A 1 89 ? 2.191 -11.888 -8.392 1.00 96.38 89 CYS A O 1
ATOM 688 N N . GLU A 1 90 ? 3.727 -11.353 -6.855 1.00 95.38 90 GLU A N 1
ATOM 689 C CA . GLU A 1 90 ? 3.669 -12.650 -6.169 1.00 95.38 90 GLU A CA 1
ATOM 690 C C . GLU A 1 90 ? 2.324 -12.852 -5.480 1.00 95.38 90 GLU A C 1
ATOM 692 O O . GLU A 1 90 ? 1.675 -13.864 -5.726 1.00 95.38 90 GLU A O 1
ATOM 697 N N . SER A 1 91 ? 1.878 -11.869 -4.692 1.00 95.62 91 SER A N 1
ATOM 698 C CA . SER A 1 91 ? 0.581 -11.918 -4.013 1.00 95.62 91 SER A CA 1
ATOM 699 C C . SER A 1 91 ? -0.586 -11.996 -5.002 1.00 95.62 91 SER A C 1
ATOM 701 O O . SER A 1 91 ? -1.562 -12.672 -4.721 1.00 95.62 91 SER A O 1
ATOM 703 N N . ALA A 1 92 ? -0.465 -11.403 -6.193 1.00 96.31 92 ALA A N 1
ATOM 704 C CA . ALA A 1 92 ? -1.441 -11.505 -7.281 1.00 96.31 92 ALA A CA 1
ATOM 705 C C . ALA A 1 92 ? -1.457 -12.872 -8.003 1.00 96.31 92 ALA A C 1
ATOM 707 O O . ALA A 1 92 ? -2.306 -13.092 -8.871 1.00 96.31 92 ALA A O 1
ATOM 708 N N . GLY A 1 93 ? -0.501 -13.764 -7.718 1.00 95.38 93 GLY A N 1
ATOM 709 C CA . GLY A 1 93 ? -0.330 -15.038 -8.425 1.00 95.38 93 GLY A CA 1
ATOM 710 C C . GLY A 1 93 ? 0.348 -14.919 -9.799 1.00 95.38 93 GLY A C 1
ATOM 711 O O . GLY A 1 93 ? 0.316 -15.858 -10.594 1.00 95.38 93 GLY A O 1
ATOM 712 N N . LEU A 1 94 ? 0.971 -13.774 -10.103 1.00 89.75 94 LEU A N 1
ATOM 713 C CA . LEU A 1 94 ? 1.586 -13.460 -11.400 1.00 89.75 94 LEU A CA 1
ATOM 714 C C . LEU A 1 94 ? 3.083 -13.802 -11.500 1.00 89.75 94 LEU A C 1
ATOM 716 O O . LEU A 1 94 ? 3.632 -13.787 -12.606 1.00 89.75 94 LEU A O 1
ATOM 720 N N . GLY A 1 95 ? 3.714 -14.163 -10.379 1.00 89.62 95 GLY A N 1
ATOM 721 C CA . GLY A 1 95 ? 5.126 -14.542 -10.260 1.00 89.62 95 GLY A CA 1
ATOM 722 C C . GLY A 1 95 ? 6.084 -13.342 -10.300 1.00 89.62 95 GLY A C 1
ATOM 723 O O . GLY A 1 95 ? 6.049 -12.539 -11.233 1.00 89.62 95 GLY A O 1
ATOM 724 N N . ALA A 1 96 ? 6.998 -13.236 -9.325 1.00 83.69 96 ALA A N 1
ATOM 725 C CA . ALA A 1 96 ? 7.942 -12.110 -9.220 1.00 83.69 96 ALA A CA 1
ATOM 726 C C . ALA A 1 96 ? 8.813 -11.902 -10.466 1.00 83.69 96 ALA A C 1
ATOM 728 O O . ALA A 1 96 ? 9.147 -10.769 -10.802 1.00 83.69 96 ALA A O 1
ATOM 729 N N . ALA A 1 97 ? 9.142 -12.976 -11.191 1.00 88.44 97 ALA A N 1
ATOM 730 C CA . ALA A 1 97 ? 10.003 -12.932 -12.375 1.00 88.44 97 ALA A CA 1
ATOM 731 C C . ALA A 1 97 ? 9.433 -12.102 -13.545 1.00 88.44 97 ALA A C 1
ATOM 733 O O . ALA A 1 97 ? 10.150 -11.837 -14.515 1.00 88.44 97 ALA A O 1
ATOM 734 N N . ARG A 1 98 ? 8.161 -11.679 -13.471 1.00 95.00 98 ARG A N 1
ATOM 735 C CA . ARG A 1 98 ? 7.572 -10.723 -14.419 1.00 95.00 98 ARG A CA 1
ATOM 736 C C . ARG A 1 98 ? 8.152 -9.319 -14.306 1.00 95.00 98 ARG A C 1
ATOM 738 O O . ARG A 1 98 ? 8.003 -8.555 -15.253 1.00 95.00 98 ARG A O 1
ATOM 745 N N . LEU A 1 99 ? 8.794 -8.974 -13.196 1.00 97.94 99 LEU A N 1
ATOM 746 C CA . LEU A 1 99 ? 9.454 -7.687 -13.008 1.00 97.94 99 LEU A CA 1
ATOM 747 C C . LEU A 1 99 ? 10.922 -7.934 -12.661 1.00 97.94 99 LEU A C 1
ATOM 749 O O . LEU A 1 99 ? 11.227 -8.695 -11.743 1.00 97.94 99 LEU A O 1
ATOM 753 N N . SER A 1 100 ? 11.841 -7.283 -13.363 1.00 97.38 100 SER A N 1
ATOM 754 C CA . SER A 1 100 ? 13.278 -7.446 -13.119 1.00 97.38 100 SER A CA 1
ATOM 755 C C . SER A 1 100 ? 14.046 -6.151 -13.341 1.00 97.38 100 SER A C 1
ATOM 757 O O . SER A 1 100 ? 13.636 -5.300 -14.128 1.00 97.38 100 SER A O 1
ATOM 759 N N . SER A 1 101 ? 15.193 -6.013 -12.681 1.00 97.00 101 SER A N 1
ATOM 760 C CA . SER A 1 101 ? 16.171 -4.976 -13.003 1.00 97.00 101 SER A CA 1
ATOM 761 C C . SER A 1 101 ? 17.229 -5.518 -13.963 1.00 97.00 101 SER A C 1
ATOM 763 O O . SER A 1 101 ? 17.607 -6.688 -13.905 1.00 97.00 101 SER A O 1
ATOM 765 N N . VAL A 1 102 ? 17.711 -4.659 -14.858 1.00 96.56 102 VAL A N 1
ATOM 766 C CA . VAL A 1 102 ? 18.781 -4.969 -15.812 1.00 96.56 102 VAL A CA 1
ATOM 767 C C . VAL A 1 102 ? 19.878 -3.927 -15.643 1.00 96.56 102 VAL A C 1
ATOM 769 O O . VAL A 1 102 ? 19.627 -2.729 -15.792 1.00 96.56 102 VAL A O 1
ATOM 772 N N . ARG A 1 103 ? 21.100 -4.372 -15.330 1.00 95.62 103 ARG A N 1
ATOM 773 C CA . ARG A 1 103 ? 22.261 -3.476 -15.265 1.00 95.62 103 ARG A CA 1
ATOM 774 C C . ARG A 1 103 ? 22.724 -3.120 -16.670 1.00 95.62 103 ARG A C 1
ATOM 776 O O . ARG A 1 103 ? 22.997 -4.006 -17.475 1.00 95.62 103 ARG A O 1
ATOM 783 N N . THR A 1 104 ? 22.854 -1.829 -16.937 1.00 94.25 104 THR A N 1
ATOM 784 C CA . THR A 1 104 ? 23.342 -1.294 -18.215 1.00 94.25 104 THR A CA 1
ATOM 785 C C . THR A 1 104 ? 24.603 -0.459 -17.999 1.00 94.25 104 THR A C 1
ATOM 787 O O . THR A 1 104 ? 24.774 0.108 -16.922 1.00 94.25 104 THR A O 1
ATOM 790 N N . PRO A 1 105 ? 25.486 -0.299 -18.993 1.00 95.19 105 PRO A N 1
ATOM 791 C CA . PRO A 1 105 ? 26.539 0.706 -18.909 1.00 95.19 105 PRO A CA 1
ATOM 792 C C . PRO A 1 105 ? 25.962 2.127 -18.823 1.00 95.19 105 PRO A C 1
ATOM 794 O O . PRO A 1 105 ? 24.796 2.373 -19.157 1.00 95.19 105 PRO A O 1
ATOM 797 N N . VAL A 1 106 ? 26.791 3.071 -18.376 1.00 93.56 106 VAL A N 1
ATOM 798 C CA . VAL A 1 106 ? 26.467 4.501 -18.438 1.00 93.56 106 VAL A CA 1
ATOM 799 C C . VAL A 1 106 ? 26.552 4.956 -19.894 1.00 93.56 106 VAL A C 1
ATOM 801 O O . VAL A 1 106 ? 27.560 4.724 -20.554 1.00 93.56 106 VAL A O 1
ATOM 804 N N . GLY A 1 107 ? 25.519 5.633 -20.379 1.00 91.19 107 GLY A N 1
ATOM 805 C CA . GLY A 1 107 ? 25.467 6.196 -21.725 1.00 91.19 107 GLY A CA 1
ATOM 806 C C . GLY A 1 107 ? 24.144 6.911 -21.959 1.00 91.19 107 GLY A C 1
ATOM 807 O O . GLY A 1 107 ? 23.479 7.295 -20.998 1.00 91.19 107 GLY A O 1
ATOM 808 N N . ASP A 1 108 ? 23.753 7.058 -23.220 1.00 88.50 108 ASP A N 1
ATOM 809 C CA . ASP A 1 108 ? 22.497 7.710 -23.584 1.00 88.50 108 ASP A CA 1
ATOM 810 C C . ASP A 1 108 ? 21.388 6.684 -23.833 1.00 88.50 108 ASP A C 1
ATOM 812 O O . ASP A 1 108 ? 21.571 5.695 -24.554 1.00 88.50 108 ASP A O 1
ATOM 816 N N . ALA A 1 109 ? 20.225 6.942 -23.238 1.00 91.00 109 ALA A N 1
ATOM 817 C CA . ALA A 1 109 ? 19.028 6.146 -23.461 1.00 91.00 109 ALA A CA 1
ATOM 818 C C . ALA A 1 109 ? 18.272 6.628 -24.707 1.00 91.00 109 ALA A C 1
ATOM 820 O O . ALA A 1 109 ? 17.912 7.802 -24.820 1.00 91.00 109 ALA A O 1
ATOM 821 N N . GLU A 1 110 ? 17.954 5.705 -25.612 1.00 92.56 110 GLU A N 1
ATOM 822 C CA . GLU A 1 110 ? 17.125 5.970 -26.788 1.00 92.56 110 GLU A CA 1
ATOM 823 C C . GLU A 1 110 ? 15.692 5.469 -26.542 1.00 92.56 110 GLU A C 1
ATOM 825 O O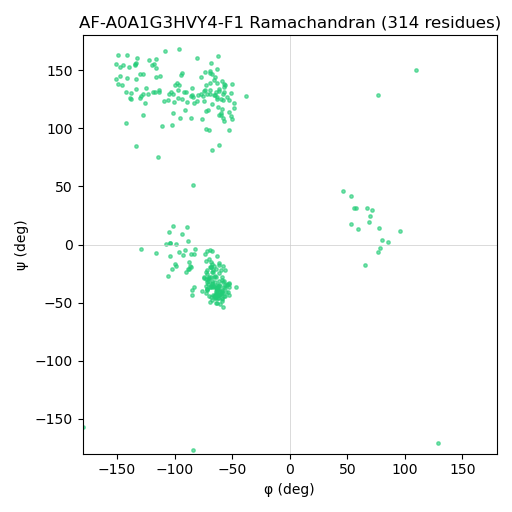 . GLU A 1 110 ? 15.439 4.265 -26.433 1.00 92.56 110 GLU A O 1
ATOM 830 N N . GLU A 1 111 ? 14.730 6.395 -26.458 1.00 92.19 111 GLU A N 1
ATOM 831 C CA . GLU A 1 111 ? 13.314 6.033 -26.338 1.00 92.19 111 GLU A CA 1
ATOM 832 C C . GLU A 1 111 ? 12.773 5.535 -27.685 1.00 92.19 111 GLU A C 1
ATOM 834 O O . GLU A 1 111 ? 12.788 6.262 -28.684 1.00 92.19 111 GLU A O 1
ATOM 839 N N . ILE A 1 112 ? 12.226 4.317 -27.702 1.00 89.00 112 ILE A N 1
ATOM 840 C CA . ILE A 1 112 ? 11.606 3.727 -28.888 1.00 89.00 112 ILE A CA 1
ATOM 841 C C . ILE A 1 112 ? 10.408 4.593 -29.299 1.00 89.00 112 ILE A C 1
ATOM 843 O O . ILE A 1 112 ? 9.434 4.778 -28.553 1.00 89.00 112 ILE A O 1
ATOM 847 N N . ARG A 1 113 ? 10.486 5.150 -30.512 1.00 81.88 113 ARG A N 1
ATOM 848 C CA . ARG A 1 113 ? 9.413 5.944 -31.115 1.00 81.88 113 ARG A CA 1
ATOM 849 C C . ARG A 1 113 ? 8.434 5.017 -31.823 1.00 81.88 113 ARG A C 1
ATOM 851 O O . ARG A 1 113 ? 8.826 4.217 -32.667 1.00 81.88 113 ARG A O 1
ATOM 858 N N . LEU A 1 114 ? 7.150 5.158 -31.508 1.00 64.62 114 LEU A N 1
ATOM 859 C CA . LEU A 1 114 ? 6.098 4.564 -32.327 1.00 64.62 114 LEU A CA 1
ATOM 860 C C . LEU A 1 114 ? 6.069 5.272 -33.693 1.00 64.62 114 LEU A C 1
ATOM 862 O O . LEU A 1 114 ? 6.317 6.483 -33.743 1.00 64.62 114 LEU A O 1
ATOM 866 N N . PRO A 1 115 ? 5.740 4.569 -34.792 1.00 56.53 115 PRO A N 1
ATOM 867 C CA . PRO A 1 115 ? 5.433 5.233 -36.052 1.00 56.53 115 PRO A CA 1
ATOM 868 C C . PRO A 1 115 ? 4.316 6.249 -35.801 1.00 56.53 115 PRO A C 1
ATOM 870 O O . PRO A 1 115 ? 3.289 5.932 -35.194 1.00 56.53 115 PRO A O 1
ATOM 873 N N . ALA A 1 116 ? 4.550 7.500 -36.198 1.00 50.38 116 ALA A N 1
ATOM 874 C CA . ALA A 1 116 ? 3.619 8.583 -35.936 1.00 50.38 116 ALA A CA 1
ATOM 875 C C . ALA A 1 116 ? 2.256 8.249 -36.559 1.00 50.38 116 ALA A C 1
ATOM 877 O O . ALA A 1 116 ? 2.133 8.162 -37.781 1.00 50.38 116 ALA A O 1
ATOM 878 N N . ARG A 1 117 ? 1.207 8.105 -35.737 1.00 50.22 117 ARG A N 1
ATOM 879 C CA . ARG A 1 117 ? -0.156 8.310 -36.243 1.00 50.22 117 ARG A CA 1
ATOM 880 C C . ARG A 1 117 ? -0.198 9.726 -36.807 1.00 50.22 117 ARG A C 1
ATOM 882 O O . ARG A 1 117 ? 0.297 10.643 -36.147 1.00 50.22 117 ARG A O 1
ATOM 889 N N . ALA A 1 118 ? -0.714 9.857 -38.033 1.00 46.38 118 ALA A N 1
ATOM 890 C CA . ALA A 1 118 ? -0.730 11.094 -38.808 1.00 46.38 118 ALA A CA 1
ATOM 891 C C . ALA A 1 118 ? -0.986 12.300 -37.890 1.00 46.38 118 ALA A C 1
ATOM 893 O O . ALA A 1 118 ? -1.927 12.258 -37.090 1.00 46.38 118 ALA A O 1
ATOM 894 N N . PRO A 1 119 ? -0.139 13.341 -37.933 1.00 44.84 119 PRO A N 1
ATOM 895 C CA . PRO A 1 119 ? -0.267 14.447 -37.009 1.00 44.84 119 PRO A CA 1
ATOM 896 C C . PRO A 1 119 ? -1.632 15.090 -37.232 1.00 44.84 119 PRO A C 1
ATOM 898 O O . PRO A 1 119 ? -1.865 15.719 -38.263 1.00 44.84 119 PRO A O 1
ATOM 901 N N . ASN A 1 120 ? -2.534 14.963 -36.254 1.00 50.16 120 ASN A N 1
ATOM 902 C CA . ASN A 1 120 ? -3.670 15.866 -36.172 1.00 50.16 120 ASN A CA 1
ATOM 903 C C . ASN A 1 120 ? -3.076 17.270 -36.087 1.00 50.16 120 ASN A C 1
ATOM 905 O O . ASN A 1 120 ? -2.429 17.649 -35.108 1.00 50.16 120 ASN A O 1
ATOM 909 N N . SER A 1 121 ? -3.199 17.971 -37.211 1.00 50.72 121 SER A N 1
ATOM 910 C CA . SER A 1 121 ? -2.562 19.237 -37.515 1.00 50.72 121 SER A CA 1
ATOM 911 C C . SER A 1 121 ? -2.847 20.247 -36.408 1.00 50.72 121 SER A C 1
ATOM 913 O O . SER A 1 121 ? -3.876 20.920 -36.405 1.00 50.72 121 SER A O 1
ATOM 915 N N . ARG A 1 122 ? -1.890 20.417 -35.488 1.00 57.47 122 ARG A N 1
ATOM 916 C CA . ARG A 1 122 ? -1.873 21.556 -34.556 1.00 57.47 122 ARG A CA 1
ATOM 917 C C . ARG A 1 122 ? -1.903 22.889 -35.326 1.00 57.47 122 ARG A C 1
ATOM 919 O O . ARG A 1 122 ? -2.387 23.882 -34.798 1.00 57.47 122 ARG A O 1
ATOM 926 N N . ARG A 1 123 ? -1.489 22.898 -36.605 1.00 56.22 123 ARG A N 1
ATOM 927 C CA . ARG A 1 123 ? -1.598 24.044 -37.527 1.00 56.22 123 ARG A CA 1
ATOM 928 C C . ARG A 1 123 ? -3.037 24.409 -37.918 1.00 56.22 123 ARG A C 1
ATOM 930 O O . ARG A 1 123 ? -3.261 25.568 -38.243 1.00 56.22 123 ARG A O 1
ATOM 937 N N . ARG A 1 124 ? -4.020 23.499 -37.847 1.00 54.72 124 ARG A N 1
ATOM 938 C CA . ARG A 1 124 ? -5.440 23.865 -38.039 1.00 54.72 124 ARG A CA 1
ATOM 939 C C . ARG A 1 124 ? -5.989 24.676 -36.862 1.00 54.72 124 ARG A C 1
ATOM 941 O O . ARG A 1 124 ? -6.762 25.597 -37.091 1.00 54.72 124 ARG A O 1
ATOM 948 N N . LEU A 1 125 ? -5.535 24.396 -35.635 1.00 54.88 125 LEU A N 1
ATOM 949 C CA . LEU A 1 125 ? -5.974 25.127 -34.441 1.00 54.88 125 LEU A CA 1
ATOM 950 C C . LEU A 1 125 ? -5.458 26.579 -34.446 1.00 54.88 125 LEU A C 1
ATOM 952 O O . LEU A 1 125 ? -6.227 27.513 -34.232 1.00 54.88 125 LEU A O 1
ATOM 956 N N . PHE A 1 126 ? -4.177 26.781 -34.781 1.00 57.25 126 PHE A N 1
ATOM 957 C CA . PHE A 1 126 ? -3.604 28.129 -34.917 1.00 57.25 126 PHE A CA 1
ATOM 958 C C . PHE A 1 126 ? -4.176 28.902 -36.115 1.00 57.25 126 PHE A C 1
ATOM 960 O O . PHE A 1 126 ? -4.353 30.112 -36.015 1.00 57.25 126 PHE A O 1
ATOM 967 N N . GLY A 1 127 ? -4.546 28.216 -37.204 1.00 59.69 127 GLY A N 1
ATOM 968 C CA . GLY A 1 127 ? -5.274 28.828 -38.320 1.00 59.69 127 GLY A CA 1
ATOM 969 C C . GLY A 1 127 ? -6.644 29.378 -37.903 1.00 59.69 127 GLY A C 1
ATOM 970 O O . GLY A 1 127 ? -6.969 30.514 -38.230 1.00 59.69 127 GLY A O 1
ATOM 971 N N . SER A 1 128 ? -7.409 28.627 -37.101 1.00 57.78 128 SER A N 1
ATOM 972 C CA . SER A 1 128 ? -8.721 29.079 -36.604 1.00 57.78 128 SER A CA 1
ATOM 973 C C . SER A 1 128 ? -8.652 30.221 -35.578 1.00 57.78 128 SER A C 1
ATOM 975 O O . SER A 1 128 ? -9.577 31.024 -35.489 1.00 57.78 128 SER A O 1
ATOM 977 N N . ILE A 1 129 ? -7.555 30.326 -34.818 1.00 60.78 129 ILE A N 1
ATOM 978 C CA . ILE A 1 129 ? -7.327 31.433 -33.873 1.00 60.78 129 ILE A CA 1
ATOM 979 C C . ILE A 1 129 ? -6.908 32.705 -34.630 1.00 60.78 129 ILE A C 1
ATOM 981 O O . ILE A 1 129 ? -7.406 33.786 -34.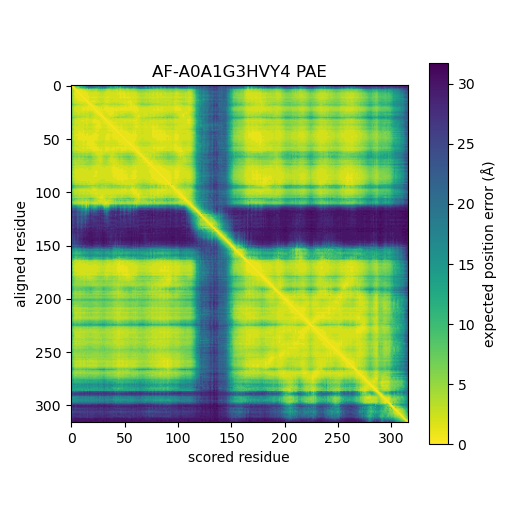327 1.00 60.78 129 ILE A O 1
ATOM 985 N N . ALA A 1 130 ? -6.065 32.573 -35.662 1.00 61.38 130 ALA A N 1
ATOM 986 C CA . ALA A 1 130 ? -5.639 33.690 -36.509 1.00 61.38 130 ALA A CA 1
ATOM 987 C C . ALA A 1 130 ? -6.791 34.295 -37.340 1.00 61.38 130 ALA A C 1
ATOM 989 O O . ALA A 1 130 ? -6.850 35.511 -37.515 1.00 61.38 130 ALA A O 1
ATOM 990 N N . GLU A 1 131 ? -7.734 33.473 -37.810 1.00 59.03 131 GLU A N 1
ATOM 991 C CA . GLU A 1 131 ? -8.975 33.921 -38.471 1.00 59.03 131 GLU A CA 1
ATOM 992 C C . GLU A 1 131 ? -9.885 34.729 -37.521 1.00 59.03 131 GLU A C 1
ATOM 994 O O . GLU A 1 131 ? -10.427 35.769 -37.901 1.00 59.03 131 GLU A O 1
ATOM 999 N N . ARG A 1 132 ? -9.993 34.311 -36.251 1.00 55.84 132 ARG A N 1
ATOM 1000 C CA . ARG A 1 132 ? -10.755 35.030 -35.210 1.00 55.84 132 ARG A CA 1
ATOM 1001 C C . ARG A 1 132 ? -10.108 36.354 -34.778 1.00 55.84 132 ARG A C 1
ATOM 1003 O O . ARG A 1 132 ? -10.817 37.281 -34.392 1.00 55.84 132 ARG A O 1
ATOM 1010 N N . TRP A 1 133 ? -8.782 36.472 -34.870 1.00 57.00 133 TRP A N 1
ATOM 1011 C CA . TRP A 1 133 ? -8.053 37.719 -34.592 1.00 57.00 133 TRP A CA 1
ATOM 1012 C C . TRP A 1 133 ? -8.297 38.808 -35.638 1.00 57.00 133 TRP A C 1
ATOM 1014 O O . TRP A 1 133 ? -8.421 39.976 -35.280 1.00 57.00 133 TRP A O 1
ATOM 1024 N N . LYS A 1 134 ? -8.426 38.438 -36.919 1.00 56.31 134 LYS A N 1
ATOM 1025 C CA . LYS A 1 134 ? -8.705 39.400 -38.001 1.00 56.31 134 LYS A CA 1
ATOM 1026 C C . LYS A 1 134 ? -10.088 40.047 -37.899 1.00 56.31 134 LYS A C 1
ATOM 1028 O O . LYS A 1 134 ? -10.285 41.129 -38.437 1.00 56.31 134 LYS A O 1
ATOM 1033 N N . THR A 1 135 ? -11.033 39.392 -37.230 1.00 55.53 135 THR A N 1
ATOM 1034 C CA . THR A 1 135 ? -12.437 39.822 -37.146 1.00 55.53 135 THR A CA 1
ATOM 1035 C C . THR A 1 135 ? -12.791 40.565 -35.858 1.00 55.53 135 THR A C 1
ATOM 1037 O O . THR A 1 135 ? -13.792 41.271 -35.850 1.00 55.53 135 THR A O 1
ATOM 1040 N N . SER A 1 136 ? -11.990 40.455 -34.790 1.00 56.50 136 SER A N 1
ATOM 1041 C CA . SER A 1 136 ? -12.405 40.921 -33.450 1.00 56.50 136 SER A CA 1
ATOM 1042 C C . SER A 1 136 ? -11.575 42.073 -32.865 1.00 56.50 136 SER A C 1
ATOM 1044 O O . SER A 1 136 ? -11.946 42.596 -31.820 1.00 56.50 136 SER A O 1
ATOM 1046 N N . GLY A 1 137 ? -10.470 42.485 -33.501 1.00 51.75 137 GLY A N 1
ATOM 1047 C CA . GLY A 1 137 ? -9.714 43.709 -33.170 1.00 51.75 137 GLY A CA 1
ATOM 1048 C C . GLY A 1 137 ? -9.019 43.777 -31.797 1.00 51.75 137 GLY A C 1
ATOM 1049 O O . GLY A 1 137 ? -8.092 44.561 -31.647 1.00 51.75 137 GLY A O 1
ATOM 1050 N N . ASN A 1 138 ? -9.389 42.939 -30.825 1.00 55.78 138 ASN A N 1
ATOM 1051 C CA . ASN A 1 138 ? -8.811 42.902 -29.484 1.00 55.78 138 ASN A CA 1
ATOM 1052 C C . ASN A 1 138 ? -8.287 41.503 -29.142 1.00 55.78 138 ASN A C 1
ATOM 1054 O O . ASN A 1 138 ? -8.957 40.490 -29.357 1.00 55.78 138 ASN A O 1
ATOM 1058 N N . ALA A 1 139 ? -7.083 41.453 -28.569 1.00 50.88 139 ALA A N 1
ATOM 1059 C CA . ALA A 1 139 ? -6.563 40.250 -27.935 1.00 50.88 139 ALA A CA 1
ATOM 1060 C C . ALA A 1 139 ? -7.368 39.976 -26.650 1.00 50.88 139 ALA A C 1
ATOM 1062 O O . ALA A 1 139 ? -7.559 40.906 -25.864 1.00 50.88 139 ALA A O 1
ATOM 1063 N N . PRO A 1 140 ? -7.827 38.737 -26.393 1.00 48.06 140 PRO A N 1
ATOM 1064 C CA . PRO A 1 140 ? -8.381 38.398 -25.095 1.00 48.06 140 PRO A CA 1
ATOM 1065 C C . PRO A 1 140 ? -7.219 38.390 -24.102 1.00 48.06 140 PRO A C 1
ATOM 1067 O O . PRO A 1 140 ? -6.449 37.431 -24.032 1.00 48.06 140 PRO A O 1
ATOM 1070 N N . PHE A 1 141 ? -7.053 39.487 -23.369 1.00 43.44 141 PHE A N 1
ATOM 1071 C CA . PHE A 1 141 ? -6.295 39.443 -22.132 1.00 43.44 141 PHE A CA 1
ATOM 1072 C C . PHE A 1 141 ? -7.058 38.506 -21.196 1.00 43.44 141 PHE A C 1
ATOM 1074 O O . PHE A 1 141 ? -8.266 38.693 -21.029 1.00 43.44 141 PHE A O 1
ATOM 1081 N N . PRO A 1 142 ? -6.417 37.473 -20.625 1.00 46.75 142 PRO A N 1
ATOM 1082 C CA . PRO A 1 142 ? -7.030 36.787 -19.509 1.00 46.75 142 PRO A CA 1
ATOM 1083 C C . PRO A 1 142 ? -7.207 37.853 -18.432 1.00 46.75 142 PRO A C 1
ATOM 1085 O O . PRO A 1 142 ? -6.217 38.416 -17.962 1.00 46.75 142 PRO A O 1
ATOM 1088 N N . GLU A 1 143 ? -8.461 38.185 -18.116 1.00 40.47 143 GLU A N 1
ATOM 1089 C CA . GLU A 1 143 ? -8.772 38.933 -16.907 1.00 40.47 143 GLU A CA 1
ATOM 1090 C C . GLU A 1 143 ? -8.029 38.219 -15.789 1.00 40.47 143 GLU A C 1
ATOM 1092 O O . GLU A 1 143 ? -8.204 37.016 -15.566 1.00 40.47 143 GLU A O 1
ATOM 1097 N N . SER A 1 144 ? -7.101 38.940 -15.172 1.00 44.00 144 SER A N 1
ATOM 1098 C CA . SER A 1 144 ? -6.447 38.526 -13.950 1.00 44.00 144 SER A CA 1
ATOM 1099 C C . SER A 1 144 ? -7.545 38.412 -12.904 1.00 44.00 144 SER A C 1
ATOM 1101 O O . SER A 1 144 ? -7.838 39.375 -12.197 1.00 44.00 144 SER A O 1
ATOM 1103 N N . GLY A 1 145 ? -8.198 37.251 -12.872 1.00 39.47 145 GLY A N 1
ATOM 1104 C CA . GLY A 1 145 ? -9.013 36.832 -11.756 1.00 39.47 145 GLY A CA 1
ATOM 1105 C C . GLY A 1 145 ? -8.120 36.966 -10.543 1.00 39.47 145 GLY A C 1
ATOM 1106 O O . GLY A 1 145 ? -7.069 36.324 -10.469 1.00 39.47 145 GLY A O 1
ATOM 1107 N N . VAL A 1 146 ? -8.494 37.888 -9.664 1.00 40.16 146 VAL A N 1
ATOM 1108 C CA . VAL A 1 146 ? -7.947 37.972 -8.321 1.00 40.16 146 VAL A CA 1
ATOM 1109 C C . VAL A 1 146 ? -8.107 36.559 -7.778 1.00 40.16 146 VAL A C 1
ATOM 1111 O O . VAL A 1 146 ? -9.228 36.062 -7.681 1.00 40.16 146 VAL A O 1
ATOM 1114 N N . ALA A 1 147 ? -6.995 35.846 -7.598 1.00 42.47 147 ALA A N 1
ATOM 1115 C CA . ALA A 1 147 ? -7.045 34.581 -6.899 1.00 42.47 147 ALA A CA 1
ATOM 1116 C C . ALA A 1 147 ? -7.588 34.941 -5.521 1.00 42.47 147 ALA A C 1
ATOM 1118 O O . ALA A 1 147 ? -6.921 35.685 -4.806 1.00 42.47 147 ALA A O 1
ATOM 1119 N N . ASP A 1 148 ? -8.814 34.512 -5.214 1.00 43.94 148 ASP A N 1
ATOM 1120 C CA . ASP A 1 148 ? -9.331 34.568 -3.855 1.00 43.94 148 ASP A CA 1
ATOM 1121 C C . ASP A 1 148 ? -8.249 33.932 -2.984 1.00 43.94 148 ASP A C 1
ATOM 1123 O O . ASP A 1 148 ? -7.983 32.728 -3.079 1.00 43.94 148 ASP A O 1
ATOM 1127 N N . GLU A 1 149 ? -7.553 34.761 -2.208 1.00 47.12 149 GLU A N 1
ATOM 1128 C CA . GLU A 1 149 ? -6.678 34.306 -1.142 1.00 47.12 149 GLU A CA 1
ATOM 1129 C C . GLU A 1 149 ? -7.613 33.698 -0.100 1.00 47.12 149 GLU A C 1
ATOM 1131 O O . GLU A 1 149 ? -8.060 34.361 0.831 1.00 47.12 149 GLU A O 1
ATOM 1136 N N . ALA A 1 150 ? -8.004 32.444 -0.342 1.00 57.31 150 ALA A N 1
ATOM 1137 C CA . ALA A 1 150 ? -8.833 31.678 0.562 1.00 57.31 150 ALA A CA 1
ATOM 1138 C C . ALA A 1 150 ? -8.167 31.729 1.936 1.00 57.31 150 ALA A C 1
ATOM 1140 O O . ALA A 1 150 ? -6.983 31.392 2.061 1.00 57.31 150 ALA A O 1
ATOM 1141 N N . GLU A 1 151 ? -8.915 32.188 2.943 1.00 59.03 151 GLU A N 1
ATOM 1142 C CA . GLU A 1 151 ? -8.403 32.245 4.305 1.00 59.03 151 GLU A CA 1
ATOM 1143 C C . GLU A 1 151 ? -7.791 30.888 4.677 1.00 59.03 151 GLU A C 1
ATOM 1145 O O . GLU A 1 151 ? -8.356 29.844 4.323 1.00 59.03 151 GLU A O 1
ATOM 1150 N N . PRO A 1 152 ? -6.629 30.870 5.353 1.00 59.75 152 PRO A N 1
ATOM 1151 C CA . PRO A 1 152 ? -5.949 29.630 5.677 1.00 59.75 152 PRO A CA 1
ATOM 1152 C C . PRO A 1 152 ? -6.880 28.734 6.495 1.00 59.75 152 PRO A C 1
ATOM 1154 O O . PRO A 1 152 ? -7.189 29.008 7.655 1.00 59.75 152 PRO A O 1
ATOM 1157 N N . GLU A 1 153 ? -7.345 27.657 5.861 1.00 64.75 153 GLU A N 1
ATOM 1158 C CA . GLU A 1 153 ? -8.255 26.705 6.481 1.00 64.75 153 GLU A CA 1
ATOM 1159 C C . GLU A 1 153 ? -7.634 26.134 7.761 1.00 64.75 153 GLU A C 1
ATOM 1161 O O . GLU A 1 153 ? -6.468 25.731 7.804 1.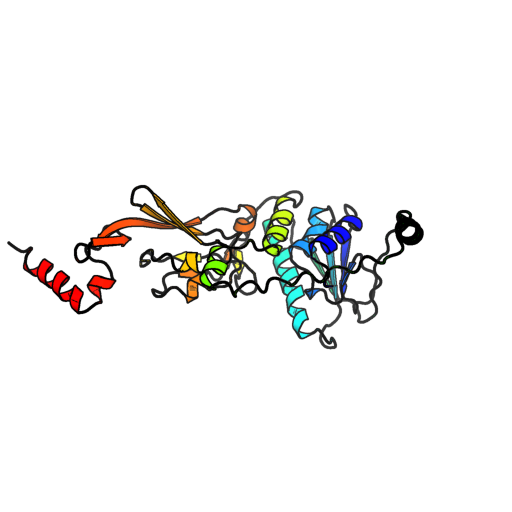00 64.75 153 GLU A O 1
ATOM 1166 N N . VAL A 1 154 ? -8.440 26.051 8.820 1.00 77.44 154 VAL A N 1
ATOM 1167 C CA . VAL A 1 154 ? -8.030 25.434 10.083 1.00 77.44 154 VAL A CA 1
ATOM 1168 C C . VAL A 1 154 ? -7.611 23.984 9.820 1.00 77.44 154 VAL A C 1
ATOM 1170 O O . VAL A 1 154 ? -8.405 23.187 9.321 1.00 77.44 154 VAL A O 1
ATOM 1173 N N . PHE A 1 155 ? -6.385 23.618 10.212 1.00 72.56 155 PHE A N 1
ATOM 1174 C CA . PHE A 1 155 ? -5.773 22.300 9.965 1.00 72.56 155 PHE A CA 1
ATOM 1175 C C . PHE A 1 155 ? -6.692 21.107 10.283 1.00 72.56 155 PHE A C 1
ATOM 1177 O O . PHE A 1 155 ? -6.703 20.116 9.557 1.00 72.56 155 PHE A O 1
ATOM 1184 N N . ARG A 1 156 ? -7.516 21.215 11.332 1.00 70.38 156 ARG A N 1
ATOM 1185 C CA . ARG A 1 156 ? -8.501 20.188 11.696 1.00 70.38 156 ARG A CA 1
ATOM 1186 C C . ARG A 1 156 ? -9.464 19.870 10.544 1.00 70.38 156 ARG A C 1
ATOM 1188 O O . ARG A 1 156 ? -9.689 18.697 10.267 1.00 70.38 156 ARG A O 1
ATOM 1195 N N . HIS A 1 157 ? -9.983 20.886 9.856 1.00 76.19 157 HIS A N 1
ATOM 1196 C CA . HIS A 1 157 ? -10.912 20.697 8.740 1.00 76.19 157 HIS A CA 1
ATOM 1197 C C . HIS A 1 157 ? -10.232 20.036 7.535 1.00 76.19 157 HIS A C 1
ATOM 1199 O O . HIS A 1 157 ? -10.852 19.226 6.853 1.00 76.19 157 HIS A O 1
ATOM 1205 N N . LEU A 1 158 ? -8.944 20.317 7.304 1.00 74.19 158 LEU A N 1
ATOM 1206 C CA . LEU A 1 158 ? -8.166 19.677 6.239 1.00 74.19 158 LEU A CA 1
ATOM 1207 C C . LEU A 1 158 ? -7.994 18.171 6.472 1.00 74.19 158 LEU A C 1
ATOM 1209 O O . LEU A 1 158 ? -8.153 17.386 5.539 1.00 74.19 158 LEU A O 1
ATOM 1213 N N . VAL A 1 159 ? -7.687 17.759 7.706 1.00 73.56 159 VAL A N 1
ATOM 1214 C CA . VAL A 1 159 ? -7.483 16.338 8.040 1.00 73.56 159 VAL A CA 1
ATOM 1215 C C . VAL A 1 159 ? -8.806 15.567 8.035 1.00 73.56 159 VAL A C 1
ATOM 1217 O O . VAL A 1 159 ? -8.863 14.460 7.506 1.00 73.56 159 VAL A O 1
ATOM 1220 N N . GLN A 1 160 ? -9.885 16.177 8.534 1.00 76.06 160 GLN A N 1
ATOM 1221 C CA . GLN A 1 160 ? -11.221 15.565 8.599 1.00 76.06 160 GLN A CA 1
ATOM 1222 C C . GLN A 1 160 ? -11.883 15.349 7.232 1.00 76.06 160 GLN A C 1
ATOM 1224 O O . GLN A 1 160 ? -12.842 14.590 7.130 1.00 76.06 160 GLN A O 1
ATOM 1229 N N . ARG A 1 161 ? -11.377 15.974 6.162 1.00 78.06 161 ARG A N 1
ATOM 1230 C CA . ARG A 1 161 ? -11.816 15.650 4.795 1.00 78.06 161 ARG A CA 1
ATOM 1231 C C . ARG A 1 161 ? -11.440 14.233 4.377 1.00 78.06 161 ARG A C 1
ATOM 1233 O O . ARG A 1 161 ? -12.006 13.749 3.404 1.00 78.06 161 ARG A O 1
ATOM 1240 N N . HIS A 1 162 ? -10.476 13.607 5.063 1.00 78.44 162 HIS A N 1
ATOM 1241 C CA . HIS A 1 162 ? -9.961 12.278 4.734 1.00 78.44 162 HIS A CA 1
ATOM 1242 C C . HIS A 1 162 ? -9.670 12.134 3.233 1.00 78.44 162 HIS A C 1
ATOM 1244 O O . HIS A 1 162 ? -10.091 11.176 2.588 1.00 78.44 162 HIS A O 1
ATOM 1250 N N . SER A 1 163 ? -9.001 13.149 2.671 1.00 79.25 163 SER A N 1
ATOM 1251 C CA . SER A 1 163 ? -8.799 13.282 1.229 1.00 79.25 163 SER A CA 1
ATOM 1252 C C . SER A 1 163 ? -8.229 11.994 0.637 1.00 79.25 163 SER A C 1
ATOM 1254 O O . SER A 1 163 ? -7.217 11.469 1.115 1.00 79.25 163 SER A O 1
ATOM 1256 N N . GLU A 1 164 ? -8.849 11.510 -0.438 1.00 81.19 164 GLU A N 1
ATOM 1257 C CA . GLU A 1 164 ? -8.343 10.346 -1.155 1.00 81.19 164 GLU A CA 1
ATOM 1258 C C . GLU A 1 164 ? -6.903 10.587 -1.613 1.00 81.19 164 GLU A C 1
ATOM 1260 O O . GLU A 1 164 ? -6.553 11.658 -2.111 1.00 81.19 164 GLU A O 1
ATOM 1265 N N . ASN A 1 165 ? -6.056 9.567 -1.480 1.00 89.44 165 ASN A N 1
ATOM 1266 C CA . ASN A 1 165 ? -4.704 9.606 -2.019 1.00 89.44 165 ASN A CA 1
ATOM 1267 C C . ASN A 1 165 ? -4.737 9.153 -3.492 1.00 89.44 165 ASN A C 1
ATOM 1269 O O . ASN A 1 165 ? -4.893 7.952 -3.741 1.00 89.44 165 ASN A O 1
ATOM 1273 N N . PRO A 1 166 ? -4.527 10.050 -4.480 1.00 89.75 166 PRO A N 1
ATOM 1274 C CA . PRO A 1 166 ? -4.698 9.702 -5.891 1.00 89.75 166 PRO A CA 1
ATOM 1275 C C . PRO A 1 166 ? -3.739 8.601 -6.349 1.00 89.75 166 PRO A C 1
ATOM 1277 O O . PRO A 1 166 ? -4.128 7.718 -7.104 1.00 89.75 166 PRO A O 1
ATOM 1280 N N . LYS A 1 167 ? -2.501 8.591 -5.834 1.00 91.25 167 LYS A N 1
ATOM 1281 C CA . LYS A 1 167 ? -1.505 7.563 -6.173 1.00 91.25 167 LYS A CA 1
ATOM 1282 C C . LYS A 1 167 ? -1.892 6.194 -5.626 1.00 91.25 167 LYS A C 1
ATOM 1284 O O . LYS A 1 167 ? -1.660 5.181 -6.282 1.00 91.25 167 LYS A O 1
ATOM 1289 N N . ARG A 1 168 ? -2.493 6.155 -4.431 1.00 93.19 168 ARG A N 1
ATOM 1290 C CA . ARG A 1 168 ? -3.037 4.911 -3.878 1.00 93.19 168 ARG A CA 1
ATOM 1291 C C . ARG A 1 168 ? -4.211 4.426 -4.722 1.00 93.19 168 ARG A C 1
ATOM 1293 O O . ARG A 1 168 ? -4.239 3.249 -5.055 1.00 93.19 168 ARG A O 1
ATOM 1300 N N . MET A 1 169 ? -5.122 5.315 -5.117 1.00 92.88 169 MET A N 1
ATOM 1301 C CA . MET A 1 169 ? -6.243 4.954 -5.993 1.00 92.88 169 MET A CA 1
ATOM 1302 C C . MET A 1 169 ? -5.770 4.451 -7.361 1.00 92.88 169 MET A C 1
ATOM 1304 O O . MET A 1 169 ? -6.306 3.474 -7.876 1.00 92.88 169 MET A O 1
ATOM 1308 N N . ASP A 1 170 ? -4.733 5.059 -7.940 1.00 94.12 170 ASP A N 1
ATOM 1309 C CA . ASP A 1 170 ? -4.099 4.576 -9.170 1.00 94.12 170 ASP A CA 1
ATOM 1310 C C . ASP A 1 170 ? -3.564 3.152 -9.007 1.00 94.12 170 ASP A C 1
ATOM 1312 O O . ASP A 1 170 ? -3.842 2.296 -9.847 1.00 94.12 170 ASP A O 1
ATOM 1316 N N . LEU A 1 171 ? -2.853 2.876 -7.909 1.00 95.56 171 LEU A N 1
ATOM 1317 C CA . LEU A 1 171 ? -2.354 1.537 -7.609 1.00 95.56 171 LEU A CA 1
ATOM 1318 C C . LEU A 1 171 ? -3.501 0.533 -7.464 1.00 95.56 171 LEU A C 1
ATOM 1320 O O . LEU A 1 171 ? -3.486 -0.491 -8.139 1.00 95.56 171 LEU A O 1
ATOM 1324 N N . LEU A 1 172 ? -4.508 0.834 -6.643 1.00 95.25 172 LEU A N 1
ATOM 1325 C CA . LEU A 1 172 ? -5.644 -0.061 -6.414 1.00 95.25 172 LEU A CA 1
ATOM 1326 C C . LEU A 1 172 ? -6.397 -0.379 -7.719 1.00 95.25 172 LEU A C 1
ATOM 1328 O O . LEU A 1 172 ? -6.703 -1.539 -7.981 1.00 95.25 172 LEU A O 1
ATOM 1332 N N . ARG A 1 173 ? -6.602 0.615 -8.595 1.00 95.38 173 ARG A N 1
ATOM 1333 C CA . ARG A 1 173 ? -7.196 0.401 -9.929 1.00 95.38 173 ARG A CA 1
ATOM 1334 C C . ARG A 1 173 ? -6.345 -0.487 -10.832 1.00 95.38 173 ARG A C 1
ATOM 1336 O O . ARG A 1 173 ? -6.887 -1.212 -11.666 1.00 95.38 173 ARG A O 1
ATOM 1343 N N . VAL A 1 174 ? -5.021 -0.396 -10.722 1.00 96.94 174 VAL A N 1
ATOM 1344 C CA . VAL A 1 174 ? -4.115 -1.266 -11.476 1.00 96.94 174 VAL A CA 1
ATOM 1345 C C . VAL A 1 174 ? -4.191 -2.695 -10.953 1.00 96.94 174 VAL A C 1
ATOM 1347 O O . VAL A 1 174 ? -4.308 -3.601 -11.776 1.00 96.94 174 VAL A O 1
ATOM 1350 N N . LEU A 1 175 ? -4.187 -2.881 -9.628 1.00 96.88 175 LEU A N 1
ATOM 1351 C CA . LEU A 1 175 ? -4.275 -4.192 -8.980 1.00 96.88 175 LEU A CA 1
ATOM 1352 C C . LEU A 1 175 ? -5.553 -4.945 -9.372 1.00 96.88 175 LEU A C 1
ATOM 1354 O O . LEU A 1 175 ? -5.447 -6.099 -9.776 1.00 96.88 175 LEU A O 1
ATOM 1358 N N . ASP A 1 176 ? -6.718 -4.287 -9.358 1.00 95.44 176 ASP A N 1
ATOM 1359 C CA . ASP A 1 176 ? -8.010 -4.900 -9.731 1.00 95.44 176 ASP A CA 1
ATOM 1360 C C . ASP A 1 176 ? -8.034 -5.459 -11.157 1.00 95.44 176 ASP A C 1
ATOM 1362 O O . ASP A 1 176 ? -8.765 -6.397 -11.468 1.00 95.44 176 ASP A O 1
ATOM 1366 N N . ALA A 1 177 ? -7.272 -4.835 -12.052 1.00 96.31 177 ALA A N 1
ATOM 1367 C CA . ALA A 1 177 ? -7.282 -5.130 -13.476 1.00 96.31 177 ALA A CA 1
ATOM 1368 C C . ALA A 1 177 ? -6.052 -5.936 -13.921 1.00 96.31 177 ALA A C 1
ATOM 1370 O O . ALA A 1 177 ? -5.809 -6.068 -15.124 1.00 96.31 177 ALA A O 1
ATOM 1371 N N . LEU A 1 178 ? -5.261 -6.460 -12.980 1.00 96.75 178 LEU A N 1
ATOM 1372 C CA . LEU A 1 178 ? -4.167 -7.367 -13.305 1.00 96.75 178 LEU A CA 1
ATOM 1373 C C . LEU A 1 178 ? -4.713 -8.664 -13.937 1.00 96.75 178 LEU A C 1
ATOM 1375 O O . LEU A 1 178 ? -5.739 -9.194 -13.508 1.00 96.75 178 LEU A O 1
ATOM 1379 N N . PRO A 1 179 ? -4.053 -9.205 -14.975 1.00 93.81 179 PRO A N 1
ATOM 1380 C CA . PRO A 1 179 ? -4.543 -10.395 -15.660 1.00 93.81 179 PRO A CA 1
ATOM 1381 C C . PRO A 1 179 ? -4.359 -11.650 -14.799 1.00 93.81 179 PRO A C 1
ATOM 1383 O O . PRO A 1 179 ? -3.291 -11.865 -14.242 1.00 93.81 179 PRO A O 1
ATOM 1386 N N . GLY A 1 180 ? -5.364 -12.529 -14.753 1.00 92.25 180 GLY A N 1
ATOM 1387 C CA . GLY A 1 180 ? -5.225 -13.860 -14.146 1.00 92.25 180 GLY A CA 1
ATOM 1388 C C . GLY A 1 180 ? -5.020 -13.865 -12.628 1.00 92.25 180 GLY A C 1
ATOM 1389 O O . GLY A 1 180 ? -4.342 -14.762 -12.130 1.00 92.25 180 GLY A O 1
ATOM 1390 N N . LEU A 1 181 ? -5.591 -12.882 -11.921 1.00 94.25 181 LEU A N 1
ATOM 1391 C CA . LEU A 1 181 ? -5.518 -12.753 -10.464 1.00 94.25 181 LEU A CA 1
ATOM 1392 C C . LEU A 1 181 ? -5.857 -14.066 -9.747 1.00 94.25 181 LEU A C 1
ATOM 1394 O O . LEU A 1 181 ? -6.953 -14.612 -9.883 1.00 94.25 181 LEU A O 1
ATOM 1398 N N . LYS A 1 182 ? -4.903 -14.536 -8.945 1.00 94.50 182 LYS A N 1
ATOM 1399 C CA . LYS A 1 182 ? -5.065 -15.610 -7.964 1.00 94.50 182 LYS A CA 1
ATOM 1400 C C . LYS A 1 182 ? -4.409 -15.132 -6.682 1.00 94.50 182 LYS A C 1
ATOM 1402 O O . LYS A 1 182 ? -3.223 -15.369 -6.473 1.00 94.50 182 LYS A O 1
ATOM 1407 N N . VAL A 1 183 ? -5.173 -14.378 -5.896 1.00 94.88 183 VAL A N 1
ATOM 1408 C CA . VAL A 1 183 ? -4.646 -13.703 -4.711 1.00 94.88 183 VAL A CA 1
ATOM 1409 C C . VAL A 1 183 ? -4.193 -14.742 -3.690 1.00 94.88 183 VAL A C 1
ATOM 1411 O O . VAL A 1 183 ? -4.937 -15.660 -3.349 1.00 94.88 183 VAL A O 1
ATOM 1414 N N . THR A 1 184 ? -2.961 -14.596 -3.220 1.00 94.44 184 THR A N 1
ATOM 1415 C CA . THR A 1 184 ? -2.367 -15.408 -2.160 1.00 94.44 184 THR A CA 1
ATOM 1416 C C . THR A 1 184 ? -1.797 -14.508 -1.079 1.00 94.44 184 THR A C 1
ATOM 1418 O O . THR A 1 184 ? -1.255 -13.435 -1.373 1.00 94.44 184 THR A O 1
ATOM 1421 N N . THR A 1 185 ? -1.857 -14.988 0.159 1.00 93.62 185 THR A N 1
ATOM 1422 C CA . THR A 1 185 ? -1.227 -14.344 1.309 1.00 93.62 185 THR A CA 1
ATOM 1423 C C . THR A 1 185 ? 0.275 -14.203 1.080 1.00 93.62 185 THR A C 1
ATOM 1425 O O . THR A 1 185 ? 0.956 -15.177 0.741 1.00 93.62 185 THR A O 1
ATOM 1428 N N . LYS A 1 186 ? 0.803 -13.001 1.283 1.00 92.25 186 LYS A N 1
ATOM 1429 C CA . LYS A 1 186 ? 2.233 -12.711 1.195 1.00 92.25 186 LYS A CA 1
ATOM 1430 C C . LYS A 1 186 ? 2.581 -11.710 2.280 1.00 92.25 186 LYS A C 1
ATOM 1432 O O . LYS A 1 186 ? 2.316 -10.519 2.134 1.00 92.25 186 LYS A O 1
ATOM 1437 N N . GLU A 1 187 ? 3.225 -12.195 3.335 1.00 93.94 187 GLU A N 1
ATOM 1438 C CA . GLU A 1 187 ? 3.775 -11.311 4.353 1.00 93.94 187 GLU A CA 1
ATOM 1439 C C . GLU A 1 187 ? 5.035 -10.613 3.840 1.00 93.94 187 GLU A C 1
ATOM 1441 O O . GLU A 1 187 ? 5.954 -11.234 3.294 1.00 93.94 187 GLU A O 1
ATOM 1446 N N . VAL A 1 188 ? 5.078 -9.300 4.035 1.00 92.56 188 VAL A N 1
ATOM 1447 C CA . VAL A 1 188 ? 6.253 -8.465 3.793 1.00 92.56 188 VAL A CA 1
ATOM 1448 C C . VAL A 1 188 ? 6.497 -7.549 4.982 1.00 92.56 188 VAL A C 1
ATOM 1450 O O . VAL A 1 188 ? 5.585 -7.302 5.766 1.00 92.56 188 VAL A O 1
ATOM 1453 N N . SER A 1 189 ? 7.711 -7.011 5.116 1.00 91.75 189 SER A N 1
ATOM 1454 C CA . SER A 1 189 ? 7.973 -5.996 6.139 1.00 91.75 189 SER A CA 1
ATOM 1455 C C . SER A 1 189 ? 7.189 -4.712 5.851 1.00 91.75 189 SER A C 1
ATOM 1457 O O . SER A 1 189 ? 7.108 -4.274 4.705 1.00 91.75 189 SER A O 1
ATOM 1459 N N . THR A 1 190 ? 6.668 -4.066 6.893 1.00 86.62 190 THR A N 1
ATOM 1460 C CA . THR A 1 190 ? 6.081 -2.720 6.801 1.00 86.62 190 THR A CA 1
ATOM 1461 C C . THR A 1 190 ? 7.142 -1.632 6.621 1.00 86.62 190 THR A C 1
ATOM 1463 O O . THR A 1 190 ? 6.827 -0.506 6.234 1.00 86.62 190 THR A O 1
ATOM 1466 N N . THR A 1 191 ? 8.421 -1.944 6.853 1.00 84.62 191 THR A N 1
ATOM 1467 C CA . THR A 1 191 ? 9.510 -0.973 6.713 1.00 84.62 191 THR A CA 1
ATOM 1468 C C . THR A 1 191 ? 9.764 -0.645 5.246 1.00 84.62 191 THR A C 1
ATOM 1470 O O . THR A 1 191 ? 10.215 -1.480 4.468 1.00 84.62 191 THR A O 1
ATOM 1473 N N . GLY A 1 192 ? 9.532 0.614 4.876 1.00 76.44 192 GLY A N 1
ATOM 1474 C CA . GLY A 1 192 ? 9.819 1.116 3.532 1.00 76.44 192 GLY A CA 1
ATOM 1475 C C . GLY A 1 192 ? 8.710 0.889 2.505 1.00 76.44 192 GLY A C 1
ATOM 1476 O O . GLY A 1 192 ? 8.890 1.314 1.363 1.00 76.44 192 GLY A O 1
ATOM 1477 N N . PHE A 1 193 ? 7.572 0.308 2.900 1.00 85.56 193 PHE A N 1
ATOM 1478 C CA . PHE A 1 193 ? 6.388 0.193 2.050 1.00 85.56 193 PHE A CA 1
ATOM 1479 C C . PHE A 1 193 ? 5.225 1.052 2.572 1.00 85.56 193 PHE A C 1
ATOM 1481 O O . PHE A 1 193 ? 5.051 1.192 3.781 1.00 85.56 193 PHE A O 1
ATOM 1488 N N . PRO A 1 194 ? 4.408 1.642 1.681 1.00 88.06 194 PRO A N 1
ATOM 1489 C CA . PRO A 1 194 ? 3.360 2.584 2.063 1.00 88.06 194 PRO A CA 1
ATOM 1490 C C . PRO A 1 194 ? 2.077 1.858 2.492 1.00 88.06 194 PRO A C 1
ATOM 1492 O O . PRO A 1 194 ? 1.012 2.119 1.944 1.00 88.06 194 PRO A O 1
ATOM 1495 N N . LEU A 1 195 ? 2.159 0.898 3.408 1.00 90.19 195 LEU A N 1
ATOM 1496 C CA . LEU A 1 195 ? 1.022 0.144 3.940 1.00 90.19 195 LEU A CA 1
ATOM 1497 C C . LEU A 1 195 ? 1.299 -0.271 5.387 1.00 90.19 195 LEU A C 1
ATOM 1499 O O . LEU A 1 195 ? 2.441 -0.264 5.839 1.00 90.19 195 LEU A O 1
ATOM 1503 N N . ALA A 1 196 ? 0.249 -0.641 6.107 1.00 92.62 196 ALA A N 1
ATOM 1504 C CA . ALA A 1 196 ? 0.371 -1.130 7.468 1.00 92.62 196 ALA A CA 1
ATOM 1505 C C . ALA A 1 196 ? -0.705 -2.168 7.757 1.00 92.62 196 ALA A C 1
ATOM 1507 O O . ALA A 1 196 ? -1.806 -2.105 7.213 1.00 92.62 196 ALA A O 1
ATOM 1508 N N . GLN A 1 197 ? -0.378 -3.059 8.679 1.00 93.31 197 GLN A N 1
ATOM 1509 C CA . GLN A 1 197 ? -1.338 -3.819 9.456 1.00 93.31 197 GLN A CA 1
ATOM 1510 C C . GLN A 1 197 ? -1.162 -3.397 10.910 1.00 93.31 197 GLN A C 1
ATOM 1512 O O . GLN A 1 197 ? -0.047 -3.078 11.328 1.00 93.31 197 GLN A O 1
ATOM 1517 N N . MET A 1 198 ? -2.246 -3.336 11.670 1.00 93.81 198 MET A N 1
ATOM 1518 C CA . MET A 1 198 ? -2.189 -2.865 13.048 1.00 93.81 198 MET A CA 1
ATOM 1519 C C . MET A 1 198 ? -3.098 -3.674 13.955 1.00 93.81 198 MET A C 1
ATOM 1521 O O . MET A 1 198 ? -3.992 -4.377 13.490 1.00 93.81 198 MET A O 1
ATOM 1525 N N . GLU A 1 199 ? -2.839 -3.541 15.244 1.00 95.00 199 GLU A N 1
ATOM 1526 C CA . GLU A 1 199 ? -3.591 -4.139 16.333 1.00 95.00 199 GLU A CA 1
ATOM 1527 C C . GLU A 1 199 ? -3.844 -3.096 17.423 1.00 95.00 199 GLU A C 1
ATOM 1529 O O . GLU A 1 199 ? -3.121 -2.099 17.537 1.00 95.00 199 GLU A O 1
ATOM 1534 N N . VAL A 1 200 ? -4.908 -3.308 18.196 1.00 95.19 200 VAL A N 1
ATOM 1535 C CA . VAL A 1 200 ? -5.310 -2.419 19.286 1.00 95.19 200 VAL A CA 1
ATOM 1536 C C . VAL A 1 200 ? -5.535 -3.244 20.545 1.00 95.19 200 VAL A C 1
ATOM 1538 O O . VAL A 1 200 ? -6.298 -4.208 20.544 1.00 95.19 200 VAL A O 1
ATOM 1541 N N . ASP A 1 201 ? -4.874 -2.858 21.632 1.00 92.19 201 ASP A N 1
ATOM 1542 C CA . ASP A 1 201 ? -5.056 -3.468 22.946 1.00 92.19 201 ASP A CA 1
ATOM 1543 C C . ASP A 1 201 ? -6.444 -3.121 23.528 1.00 92.19 201 ASP A C 1
ATOM 1545 O O . ASP A 1 201 ? -6.993 -2.034 23.322 1.00 92.19 201 ASP A O 1
ATOM 1549 N N . ARG A 1 202 ? -6.990 -4.035 24.334 1.00 85.12 202 ARG A N 1
ATOM 1550 C CA . ARG A 1 202 ? -8.222 -3.875 25.121 1.00 85.12 202 ARG A CA 1
ATOM 1551 C C . ARG A 1 202 ? -8.194 -2.697 26.095 1.00 85.12 202 ARG A C 1
ATOM 1553 O O . ARG A 1 202 ? -9.252 -2.255 26.522 1.00 85.12 202 ARG A O 1
ATOM 1560 N N . ARG A 1 203 ? -7.014 -2.171 26.437 1.00 86.69 203 ARG A N 1
ATOM 1561 C CA . ARG A 1 203 ? -6.848 -0.931 27.223 1.00 86.69 203 ARG A CA 1
ATOM 1562 C C . ARG A 1 203 ? -7.268 0.339 26.467 1.00 86.69 203 ARG A C 1
ATOM 1564 O O . ARG A 1 203 ? -7.220 1.430 27.034 1.00 86.69 203 ARG A O 1
ATOM 1571 N N . CYS A 1 204 ? -7.641 0.229 25.192 1.00 90.25 204 CYS A N 1
ATOM 1572 C CA . CYS A 1 204 ? -8.221 1.331 24.440 1.00 90.25 204 CYS A CA 1
ATOM 1573 C C . CYS A 1 204 ? -9.474 1.881 25.130 1.00 90.25 204 CYS A C 1
ATOM 1575 O O . CYS A 1 204 ? -10.332 1.133 25.585 1.00 90.25 204 CYS A O 1
ATOM 1577 N N . VAL A 1 205 ? -9.578 3.209 25.165 1.00 88.38 205 VAL A N 1
ATOM 1578 C CA . VAL A 1 205 ? -10.689 3.936 25.800 1.00 88.38 205 VAL A CA 1
ATOM 1579 C C . VAL A 1 205 ? -11.684 4.516 24.792 1.00 88.38 205 VAL A C 1
ATOM 1581 O O . VAL A 1 205 ? -12.619 5.196 25.191 1.00 88.38 205 VAL A O 1
ATOM 1584 N N . GLY A 1 206 ? -11.475 4.292 23.489 1.00 89.62 206 GLY A N 1
ATOM 1585 C CA . GLY A 1 206 ? -12.404 4.738 22.445 1.00 89.62 206 GLY A CA 1
ATOM 1586 C C . GLY A 1 206 ? -12.427 6.249 22.201 1.00 89.62 206 GLY A C 1
ATOM 1587 O O . GLY A 1 206 ? -13.449 6.781 21.793 1.00 89.62 206 GLY A O 1
ATOM 1588 N N . CYS A 1 207 ? -11.318 6.966 22.427 1.00 89.31 207 CYS A N 1
ATOM 1589 C CA . CYS A 1 207 ? -11.276 8.430 22.276 1.00 89.31 207 CYS A CA 1
ATOM 1590 C C . CYS A 1 207 ? -11.319 8.942 20.819 1.00 89.31 207 CYS A C 1
ATOM 1592 O O . CYS A 1 207 ? -11.320 10.152 20.606 1.00 89.31 207 CYS A O 1
ATOM 1594 N N . SER A 1 208 ? -11.269 8.048 19.823 1.00 90.44 208 SER A N 1
ATOM 1595 C CA . SER A 1 208 ? -11.333 8.339 18.375 1.00 90.44 208 SER A CA 1
ATOM 1596 C C . SER A 1 208 ? -10.320 9.374 17.834 1.00 90.44 208 SER A C 1
ATOM 1598 O O . SER A 1 208 ? -10.442 9.865 16.708 1.00 90.44 208 SER A O 1
ATOM 1600 N N . VAL A 1 209 ? -9.250 9.666 18.586 1.00 92.31 209 VAL A N 1
ATOM 1601 C CA . VAL A 1 209 ? -8.147 10.542 18.140 1.00 92.31 209 VAL A CA 1
ATOM 1602 C C . VAL A 1 209 ? -7.421 9.947 16.931 1.00 92.31 209 VAL A C 1
ATOM 1604 O O . VAL A 1 209 ? -7.037 10.675 16.017 1.00 92.31 209 VAL A O 1
ATOM 1607 N N . CYS A 1 210 ? -7.248 8.623 16.902 1.00 94.44 210 CYS A N 1
ATOM 1608 C CA . CYS A 1 210 ? -6.549 7.923 15.825 1.00 94.44 210 CYS A CA 1
ATOM 1609 C C . CYS A 1 210 ? -7.261 8.045 14.468 1.00 94.44 210 CYS A C 1
ATOM 1611 O O . CYS A 1 210 ? -6.591 8.206 13.451 1.00 94.44 210 CYS A O 1
ATOM 1613 N N . GLU A 1 211 ? -8.593 8.026 14.456 1.00 94.06 211 GLU A N 1
ATOM 1614 C CA . GLU A 1 211 ? -9.409 8.315 13.274 1.00 94.06 211 GLU A CA 1
ATOM 1615 C C . GLU A 1 211 ? -9.328 9.784 12.884 1.00 94.06 211 GLU A C 1
ATOM 1617 O O . GLU A 1 211 ? -9.010 10.090 11.739 1.00 94.06 211 GLU A O 1
ATOM 1622 N N . THR A 1 212 ? -9.530 10.691 13.845 1.00 91.31 212 THR A N 1
ATOM 1623 C CA . THR A 1 212 ? -9.518 12.142 13.591 1.00 91.31 212 THR A CA 1
ATOM 1624 C C . THR A 1 212 ? -8.212 12.598 12.938 1.00 91.31 212 THR A C 1
ATOM 1626 O O . THR A 1 212 ? -8.210 13.516 12.122 1.00 91.31 212 THR A O 1
ATOM 1629 N N . LEU A 1 213 ? -7.090 11.969 13.297 1.00 92.31 213 LEU A N 1
ATOM 1630 C CA . LEU A 1 213 ? -5.768 12.281 12.757 1.00 92.31 213 LEU A CA 1
ATOM 1631 C C . LEU A 1 213 ? -5.389 11.454 11.524 1.00 92.31 213 LEU A C 1
ATOM 1633 O O . LEU A 1 213 ? -4.319 11.681 10.960 1.00 92.31 213 LEU A O 1
ATOM 1637 N N . CYS A 1 214 ? -6.212 10.492 11.104 1.00 93.00 214 CYS A N 1
ATOM 1638 C CA . CYS A 1 214 ? -5.927 9.669 9.940 1.00 93.00 214 CYS A CA 1
ATOM 1639 C C . CYS A 1 214 ? -6.185 10.474 8.656 1.00 93.00 214 CYS A C 1
ATOM 1641 O O . CYS A 1 214 ? -7.338 10.681 8.288 1.00 93.00 214 CYS A O 1
ATOM 1643 N N . PRO A 1 215 ? -5.156 10.893 7.898 1.00 90.81 215 PRO A N 1
ATOM 1644 C CA . PRO A 1 215 ? -5.367 11.777 6.750 1.00 90.81 215 PRO A CA 1
ATOM 1645 C C . PRO A 1 215 ? -6.103 11.099 5.586 1.00 90.81 215 PRO A C 1
ATOM 1647 O O . PRO A 1 215 ? -6.630 11.792 4.724 1.00 90.81 215 PRO A O 1
ATOM 1650 N N . THR A 1 216 ? -6.122 9.764 5.544 1.00 92.44 216 THR A N 1
ATOM 1651 C CA . THR A 1 216 ? -6.726 8.978 4.457 1.00 92.44 216 THR A CA 1
ATOM 1652 C C . THR A 1 216 ? -8.036 8.296 4.836 1.00 92.44 216 THR A C 1
ATOM 1654 O O . THR A 1 216 ? -8.583 7.570 4.013 1.00 92.44 216 THR A O 1
ATOM 1657 N N . GLY A 1 217 ? -8.517 8.467 6.074 1.00 92.69 217 GLY A N 1
ATOM 1658 C CA . GLY A 1 217 ? -9.744 7.808 6.544 1.00 92.69 217 GLY A CA 1
ATOM 1659 C C . GLY A 1 217 ? -9.620 6.287 6.709 1.00 92.69 217 GLY A C 1
ATOM 1660 O O . GLY A 1 217 ? -10.623 5.582 6.757 1.00 92.69 217 GLY A O 1
ATOM 1661 N N . ALA A 1 218 ? -8.392 5.767 6.806 1.00 94.88 218 ALA A N 1
ATOM 1662 C CA . ALA A 1 218 ? -8.134 4.337 6.967 1.00 94.88 218 ALA A CA 1
ATOM 1663 C C . ALA A 1 218 ? -8.590 3.771 8.321 1.00 94.88 218 ALA A C 1
ATOM 1665 O O . ALA A 1 218 ? -8.672 2.558 8.462 1.00 94.88 218 ALA A O 1
ATOM 1666 N N . LEU A 1 219 ? -8.846 4.619 9.318 1.00 95.25 219 LEU A N 1
ATOM 1667 C CA . LEU A 1 219 ? -9.422 4.239 10.606 1.00 95.25 219 LEU A CA 1
ATOM 1668 C C . LEU A 1 219 ? -10.801 4.869 10.729 1.00 95.25 219 LEU A C 1
ATOM 1670 O O . LEU A 1 219 ? -10.935 6.061 10.472 1.00 95.25 219 LEU A O 1
ATOM 1674 N N . THR A 1 220 ? -11.788 4.081 11.142 1.00 94.25 220 THR A N 1
ATOM 1675 C CA . THR A 1 220 ? -13.169 4.543 11.329 1.00 94.25 220 THR A CA 1
ATOM 1676 C C . THR A 1 220 ? -13.782 3.888 12.553 1.00 94.25 220 THR A C 1
ATOM 1678 O O . THR A 1 220 ? -13.723 2.664 12.683 1.00 94.25 220 THR A O 1
ATOM 1681 N N . HIS A 1 221 ? -14.402 4.675 13.422 1.00 93.50 221 HIS A N 1
ATOM 1682 C CA . HIS A 1 221 ? -15.233 4.188 14.506 1.00 93.50 221 HIS A CA 1
ATOM 1683 C C . HIS A 1 221 ? -16.698 4.132 14.076 1.00 93.50 221 HIS A C 1
ATOM 1685 O O . HIS A 1 221 ? -17.178 4.936 13.277 1.00 93.50 221 HIS A O 1
ATOM 1691 N N . ARG A 1 222 ? -17.415 3.163 14.630 1.00 92.75 222 ARG A N 1
ATOM 1692 C CA . ARG A 1 222 ? -18.868 3.077 14.576 1.00 92.75 222 ARG A CA 1
ATOM 1693 C C . ARG A 1 222 ? -19.400 2.853 15.973 1.00 92.75 222 ARG A C 1
ATOM 1695 O O . ARG A 1 222 ? -18.767 2.184 16.788 1.00 92.75 222 ARG A O 1
ATOM 1702 N N . GLU A 1 223 ? -20.570 3.416 16.223 1.00 91.56 223 GLU A N 1
ATOM 1703 C CA . GLU A 1 223 ? -21.308 3.172 17.446 1.00 91.56 223 GLU A CA 1
ATOM 1704 C C . GLU A 1 223 ? -22.734 2.746 17.103 1.00 91.56 223 GLU A C 1
ATOM 1706 O O . GLU A 1 223 ? -23.521 3.541 16.592 1.00 91.56 223 GLU A O 1
ATOM 1711 N N . GLU A 1 224 ? -23.064 1.486 17.372 1.00 92.12 224 GLU A N 1
ATOM 1712 C CA . GLU A 1 224 ? -24.372 0.910 17.057 1.00 92.12 224 GLU A CA 1
ATOM 1713 C C . GLU A 1 224 ? -24.863 0.044 18.218 1.00 92.12 224 GLU A C 1
ATOM 1715 O O . GLU A 1 224 ? -24.132 -0.792 18.751 1.00 92.12 224 GLU A O 1
ATOM 1720 N N . GLY A 1 225 ? -26.111 0.258 18.649 1.00 88.06 225 GLY A N 1
ATOM 1721 C CA . GLY A 1 225 ? -26.738 -0.555 19.698 1.00 88.06 225 GLY A CA 1
ATOM 1722 C C . GLY A 1 225 ? -25.980 -0.568 21.032 1.00 88.06 225 GLY A C 1
ATOM 1723 O O . GLY A 1 225 ? -25.989 -1.582 21.718 1.00 88.06 225 GLY A O 1
ATOM 1724 N N . GLY A 1 226 ? -25.285 0.521 21.380 1.00 88.75 226 GLY A N 1
ATOM 1725 C CA . GLY A 1 226 ? -24.443 0.589 22.580 1.00 88.75 226 GLY A CA 1
ATOM 1726 C C . GLY A 1 226 ? -23.065 -0.060 22.427 1.00 88.75 226 GLY A C 1
ATOM 1727 O O . GLY A 1 226 ? -22.303 -0.070 23.385 1.00 88.75 226 GLY A O 1
ATOM 1728 N N . THR A 1 227 ? -22.705 -0.544 21.239 1.00 91.75 227 THR A N 1
ATOM 1729 C CA . THR A 1 227 ? -21.390 -1.133 20.955 1.00 91.75 227 THR A CA 1
ATOM 1730 C C . THR A 1 227 ? -20.513 -0.128 20.223 1.00 91.75 227 THR A C 1
ATOM 1732 O O . THR A 1 227 ? -20.925 0.417 19.204 1.00 91.75 227 THR A O 1
ATOM 1735 N N . TYR A 1 228 ? -19.296 0.084 20.714 1.00 92.88 228 TYR A N 1
ATOM 1736 C CA . TYR A 1 228 ? -18.242 0.802 20.005 1.00 92.88 228 TYR A CA 1
ATOM 1737 C C . TYR A 1 228 ? -17.392 -0.181 19.203 1.00 92.88 228 TYR A C 1
ATOM 1739 O O . TYR A 1 228 ? -16.895 -1.173 19.744 1.00 92.88 228 TYR A O 1
ATOM 1747 N N . THR A 1 229 ? -17.157 0.135 17.936 1.00 94.88 229 THR A N 1
ATOM 1748 C CA . THR A 1 229 ? -16.313 -0.651 17.038 1.00 94.88 229 THR A CA 1
ATOM 1749 C C . THR A 1 229 ? -15.296 0.260 16.369 1.00 94.88 229 THR A C 1
ATOM 1751 O O . THR A 1 229 ? -15.667 1.266 15.776 1.00 94.88 229 THR A O 1
ATOM 1754 N N . LEU A 1 230 ? -14.015 -0.100 16.434 1.00 95.75 230 LEU A N 1
ATOM 1755 C CA . LEU A 1 230 ? -12.947 0.543 15.674 1.00 95.75 230 LEU A CA 1
ATOM 1756 C C . LEU A 1 230 ? -12.528 -0.375 14.529 1.00 95.75 230 LEU A C 1
ATOM 1758 O O . LEU A 1 230 ? -12.134 -1.521 14.754 1.00 95.75 230 LEU A O 1
ATOM 1762 N N . GLU A 1 231 ? -12.575 0.141 13.311 1.00 96.12 231 GLU A N 1
ATOM 1763 C CA . GLU A 1 231 ? -12.226 -0.582 12.095 1.00 96.12 231 GLU A CA 1
ATOM 1764 C C . GLU A 1 231 ? -11.040 0.045 11.370 1.00 96.12 231 GLU A C 1
ATOM 1766 O O . GLU A 1 231 ? -10.782 1.246 11.477 1.00 96.12 231 GLU A O 1
ATOM 1771 N N . PHE A 1 232 ? -10.353 -0.782 10.586 1.00 96.12 232 PHE A N 1
ATOM 1772 C CA . PHE A 1 232 ? -9.190 -0.404 9.806 1.00 96.12 232 PHE A CA 1
ATOM 1773 C C . PHE A 1 232 ? -9.250 -0.924 8.369 1.00 96.12 232 PHE A C 1
ATOM 1775 O O . PHE A 1 232 ? -9.516 -2.100 8.131 1.00 96.12 232 PHE A O 1
ATOM 1782 N N . ASP A 1 233 ? -8.945 -0.041 7.423 1.00 94.69 233 ASP A N 1
ATOM 1783 C CA . ASP A 1 233 ? -8.852 -0.302 5.990 1.00 94.69 233 ASP A CA 1
ATOM 1784 C C . ASP A 1 233 ? -7.387 -0.194 5.532 1.00 94.69 233 ASP A C 1
ATOM 1786 O O . ASP A 1 233 ? -6.825 0.895 5.348 1.00 94.69 233 ASP A O 1
ATOM 1790 N N . ALA A 1 234 ? -6.745 -1.347 5.334 1.00 93.31 234 ALA A N 1
ATOM 1791 C CA . ALA A 1 234 ? -5.349 -1.407 4.907 1.00 93.31 234 ALA A CA 1
ATOM 1792 C C . ALA A 1 234 ? -5.128 -0.819 3.498 1.00 93.31 234 ALA A C 1
ATOM 1794 O O . ALA A 1 234 ? -4.043 -0.300 3.217 1.00 93.31 234 ALA A O 1
ATOM 1795 N N . ALA A 1 235 ? -6.144 -0.846 2.627 1.00 92.94 235 ALA A N 1
ATOM 1796 C CA . ALA A 1 235 ? -6.060 -0.311 1.270 1.00 92.94 235 ALA A CA 1
ATOM 1797 C C . ALA A 1 235 ? -6.008 1.223 1.260 1.00 92.94 235 ALA A C 1
ATOM 1799 O O . ALA A 1 235 ? -5.345 1.815 0.402 1.00 92.94 235 ALA A O 1
ATOM 1800 N N . GLN A 1 236 ? -6.622 1.880 2.246 1.00 92.88 236 GLN A N 1
ATOM 1801 C CA . GLN A 1 236 ? -6.548 3.335 2.419 1.00 92.88 236 GLN A CA 1
ATOM 1802 C C . GLN A 1 236 ? -5.338 3.793 3.247 1.00 92.88 236 GLN A C 1
ATOM 1804 O O . GLN A 1 236 ? -4.910 4.947 3.143 1.00 92.88 236 GLN A O 1
ATOM 1809 N N . CYS A 1 237 ? -4.752 2.919 4.063 1.00 93.56 237 CYS A N 1
ATOM 1810 C CA . CYS A 1 237 ? -3.619 3.270 4.916 1.00 93.56 237 CYS A CA 1
ATOM 1811 C C . CYS A 1 237 ? -2.342 3.530 4.104 1.00 93.56 237 CYS A C 1
ATOM 1813 O O . CYS A 1 237 ? -2.027 2.787 3.182 1.00 93.56 237 CYS A O 1
ATOM 1815 N N . THR A 1 238 ? -1.565 4.553 4.463 1.00 92.69 238 THR A N 1
ATOM 1816 C CA . THR A 1 238 ? -0.260 4.863 3.838 1.00 92.69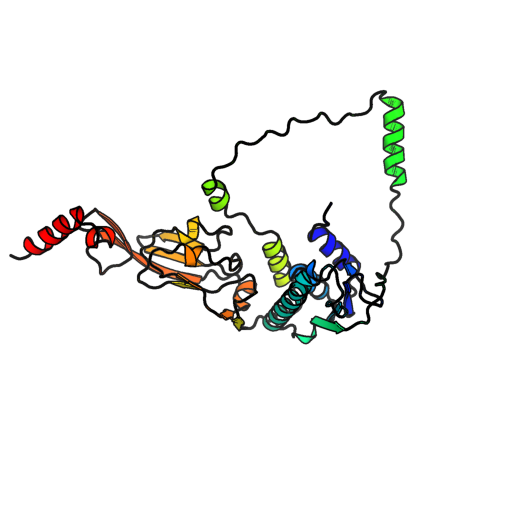 238 THR A CA 1
ATOM 1817 C C . THR A 1 238 ? 0.938 4.457 4.694 1.00 92.69 238 THR A C 1
ATOM 1819 O O . THR A 1 238 ? 2.076 4.707 4.304 1.00 92.69 238 THR A O 1
ATOM 1822 N N . GLY A 1 239 ? 0.703 3.865 5.870 1.00 92.88 239 GLY A N 1
ATOM 1823 C CA . GLY A 1 239 ? 1.763 3.513 6.817 1.00 92.88 239 GLY A CA 1
ATOM 1824 C C . GLY A 1 239 ? 2.428 4.721 7.490 1.00 92.88 239 GLY A C 1
ATOM 1825 O O . GLY A 1 239 ? 3.565 4.618 7.933 1.00 92.88 239 GLY A O 1
ATOM 1826 N N . CYS A 1 240 ? 1.748 5.872 7.584 1.00 92.94 240 CYS A N 1
ATOM 1827 C CA . CYS A 1 240 ? 2.328 7.112 8.127 1.00 92.94 240 CYS A CA 1
ATOM 1828 C C . CYS A 1 240 ? 2.592 7.105 9.646 1.00 92.94 240 CYS A C 1
ATOM 1830 O O . CYS A 1 240 ? 3.248 8.014 10.146 1.00 92.94 240 CYS A O 1
ATOM 1832 N N . ARG A 1 241 ? 2.063 6.116 10.379 1.00 94.19 241 ARG A N 1
ATOM 1833 C CA . ARG A 1 241 ? 2.227 5.913 11.835 1.00 94.19 241 ARG A CA 1
ATOM 1834 C C . ARG A 1 241 ? 1.754 7.051 12.757 1.00 94.19 241 ARG A C 1
ATOM 1836 O O . ARG A 1 241 ? 2.016 7.017 13.958 1.00 94.19 241 ARG A O 1
ATOM 1843 N N . ILE A 1 242 ? 0.992 8.017 12.238 1.00 94.00 242 ILE A N 1
ATOM 1844 C CA . ILE A 1 242 ? 0.420 9.111 13.045 1.00 94.00 242 ILE A CA 1
ATOM 1845 C C . ILE A 1 242 ? -0.516 8.560 14.131 1.00 94.00 242 ILE A C 1
ATOM 1847 O O . ILE A 1 242 ? -0.443 8.995 15.275 1.00 94.00 242 ILE A O 1
ATOM 1851 N N . CYS A 1 243 ? -1.360 7.578 13.798 1.00 95.06 243 CYS A N 1
ATOM 1852 C CA . CYS A 1 243 ? -2.312 6.982 14.741 1.00 95.06 243 CYS A CA 1
ATOM 1853 C C . CYS A 1 243 ? -1.636 6.263 15.920 1.00 95.06 243 CYS A C 1
ATOM 1855 O O . CYS A 1 243 ? -2.123 6.356 17.043 1.00 95.06 243 CYS A O 1
ATOM 1857 N N . GLU A 1 244 ? -0.511 5.590 15.672 1.00 95.88 244 GLU A N 1
ATOM 1858 C CA . GLU A 1 244 ? 0.311 4.939 16.700 1.00 95.88 244 GLU A CA 1
ATOM 1859 C C . GLU A 1 244 ? 0.965 5.993 17.600 1.00 95.88 244 GLU A C 1
ATOM 1861 O O . GLU A 1 244 ? 0.837 5.941 18.820 1.00 95.88 244 GLU A O 1
ATOM 1866 N N . SER A 1 245 ? 1.573 7.019 16.997 1.00 95.31 245 SER A N 1
ATOM 1867 C CA . SER A 1 245 ? 2.280 8.078 17.731 1.00 95.31 245 SER A CA 1
ATOM 1868 C C . SER A 1 245 ? 1.350 8.967 18.565 1.00 95.31 245 SER A C 1
ATOM 1870 O O . SER A 1 245 ? 1.736 9.443 19.629 1.00 95.31 245 SER A O 1
ATOM 1872 N N . ALA A 1 246 ? 0.125 9.209 18.093 1.00 94.12 246 ALA A N 1
ATOM 1873 C CA . ALA A 1 246 ? -0.855 10.051 18.778 1.00 94.12 246 ALA A CA 1
ATOM 1874 C C . ALA A 1 246 ? -1.639 9.314 19.876 1.00 94.12 246 ALA A C 1
ATOM 1876 O O . ALA A 1 246 ? -2.403 9.938 20.618 1.00 94.12 246 ALA A O 1
ATOM 1877 N N . CYS A 1 247 ? -1.494 7.991 19.983 1.00 94.50 247 CYS A N 1
ATOM 1878 C CA . CYS A 1 247 ? -2.194 7.208 20.986 1.00 94.50 247 CYS A CA 1
ATOM 1879 C C . CYS A 1 247 ? -1.597 7.467 22.377 1.00 94.50 247 CYS A C 1
ATOM 1881 O O . CYS A 1 247 ? -0.599 6.861 22.758 1.00 94.50 247 CYS A O 1
ATOM 1883 N N . TYR A 1 248 ? -2.245 8.330 23.164 1.00 90.94 248 TYR A N 1
ATOM 1884 C CA . TYR A 1 248 ? -1.791 8.667 24.519 1.00 90.94 248 TYR A CA 1
ATOM 1885 C C . TYR A 1 248 ? -1.639 7.435 25.428 1.00 90.94 248 TYR A C 1
ATOM 1887 O O . TYR A 1 248 ? -0.698 7.346 26.208 1.00 90.94 248 TYR A O 1
ATOM 1895 N N . HIS A 1 249 ? -2.540 6.458 25.291 1.00 90.12 249 HIS A N 1
ATOM 1896 C CA . HIS A 1 249 ? -2.503 5.214 26.066 1.00 90.12 249 HIS A CA 1
ATOM 1897 C C . HIS A 1 249 ? -1.542 4.159 25.504 1.00 90.12 249 HIS A C 1
ATOM 1899 O O . HIS A 1 249 ? -1.396 3.108 26.121 1.00 90.12 249 HIS A O 1
ATOM 1905 N N . GLN A 1 250 ? -0.898 4.423 24.359 1.00 94.06 250 GLN A N 1
ATOM 1906 C CA . GLN A 1 250 ? 0.062 3.522 23.712 1.00 94.06 250 GLN A CA 1
ATOM 1907 C C . GLN A 1 250 ? -0.495 2.109 23.479 1.00 94.06 250 GLN A C 1
ATOM 1909 O O . GLN A 1 250 ? 0.184 1.117 23.718 1.00 94.06 250 GLN A O 1
ATOM 1914 N N . VAL A 1 251 ? -1.754 2.029 23.041 1.00 94.94 251 VAL A N 1
ATOM 1915 C CA . VAL A 1 251 ? -2.476 0.762 22.816 1.00 94.94 251 VAL A CA 1
ATOM 1916 C C . VAL A 1 251 ? -2.612 0.386 21.345 1.00 94.94 251 VAL A C 1
ATOM 1918 O O . VAL A 1 251 ? -3.087 -0.703 21.050 1.00 94.94 251 VAL A O 1
ATOM 1921 N N . LEU A 1 252 ? -2.272 1.290 20.424 1.00 95.81 252 LEU A N 1
ATOM 1922 C CA . LEU A 1 252 ? -2.334 1.052 18.983 1.00 95.81 252 LEU A CA 1
ATOM 1923 C C . LEU A 1 252 ? -0.926 0.748 18.483 1.00 95.81 252 LEU A C 1
ATOM 1925 O O . LEU A 1 252 ? -0.039 1.584 18.647 1.00 95.81 252 LEU A O 1
ATOM 1929 N N . HIS A 1 253 ? -0.745 -0.411 17.852 1.00 95.31 253 HIS A N 1
ATOM 1930 C CA . HIS A 1 253 ? 0.558 -0.880 17.387 1.00 95.31 253 HIS A CA 1
ATOM 1931 C C . HIS A 1 253 ? 0.513 -1.257 15.911 1.00 95.31 253 HIS A C 1
ATOM 1933 O O . HIS A 1 253 ? -0.357 -2.010 15.472 1.00 95.31 253 HIS A O 1
ATOM 1939 N N . ILE A 1 254 ? 1.460 -0.741 15.129 1.00 94.50 254 ILE A N 1
ATOM 1940 C CA . ILE A 1 254 ? 1.656 -1.139 13.735 1.00 94.50 254 ILE A CA 1
ATOM 1941 C C . ILE A 1 254 ? 2.615 -2.323 13.698 1.00 94.50 254 ILE A C 1
ATOM 1943 O O . ILE A 1 254 ? 3.762 -2.226 14.138 1.00 94.50 254 ILE A O 1
ATOM 1947 N N . ARG A 1 255 ? 2.151 -3.431 13.116 1.00 94.81 255 ARG A N 1
ATOM 1948 C CA . ARG A 1 255 ? 2.922 -4.667 12.981 1.00 94.81 255 ARG A CA 1
ATOM 1949 C C . ARG A 1 255 ? 4.162 -4.446 12.109 1.00 94.81 255 ARG A C 1
ATOM 1951 O O . ARG A 1 255 ? 4.185 -3.614 11.197 1.00 94.81 255 ARG A O 1
ATOM 1958 N N . GLU A 1 256 ? 5.209 -5.220 12.373 1.00 93.50 256 GLU A N 1
ATOM 1959 C CA . GLU A 1 256 ? 6.437 -5.209 11.563 1.00 93.50 256 GLU A CA 1
ATOM 1960 C C . GLU A 1 256 ? 6.242 -5.857 10.191 1.00 93.50 256 GLU A C 1
ATOM 1962 O O . GLU A 1 256 ? 6.996 -5.568 9.258 1.00 93.50 256 GLU A O 1
ATOM 1967 N N . THR A 1 257 ? 5.221 -6.707 10.066 1.00 94.75 257 THR A N 1
ATOM 1968 C CA . THR A 1 257 ? 4.820 -7.366 8.827 1.00 94.75 257 THR A CA 1
ATOM 1969 C C . THR A 1 257 ? 3.375 -7.052 8.465 1.00 94.75 257 THR A C 1
ATOM 1971 O O . THR A 1 257 ? 2.571 -6.622 9.295 1.00 94.75 257 THR A O 1
ATOM 1974 N N . VAL A 1 258 ? 3.062 -7.229 7.188 1.00 93.62 258 VAL A N 1
ATOM 1975 C CA . VAL A 1 258 ? 1.744 -6.989 6.609 1.00 93.62 258 VAL A CA 1
ATOM 1976 C C . VAL A 1 258 ? 1.488 -7.992 5.499 1.00 93.62 258 VAL A C 1
ATOM 1978 O O . VAL A 1 258 ? 2.372 -8.251 4.679 1.00 93.62 258 VAL A O 1
ATOM 1981 N N . ASP A 1 259 ? 0.274 -8.532 5.467 1.00 94.25 259 ASP A N 1
ATOM 1982 C CA . ASP A 1 259 ? -0.187 -9.349 4.352 1.00 94.25 259 ASP A CA 1
ATOM 1983 C C . ASP A 1 259 ? -0.654 -8.468 3.183 1.00 94.25 259 ASP A C 1
ATOM 1985 O O . ASP A 1 259 ? -1.537 -7.618 3.325 1.00 94.25 259 ASP A O 1
ATOM 1989 N N . LEU A 1 260 ? -0.053 -8.670 2.010 1.00 94.25 260 LEU A N 1
ATOM 1990 C CA . LEU A 1 260 ? -0.401 -7.938 0.793 1.00 94.25 260 LEU A CA 1
ATOM 1991 C C . LEU A 1 260 ? -1.779 -8.289 0.230 1.00 94.2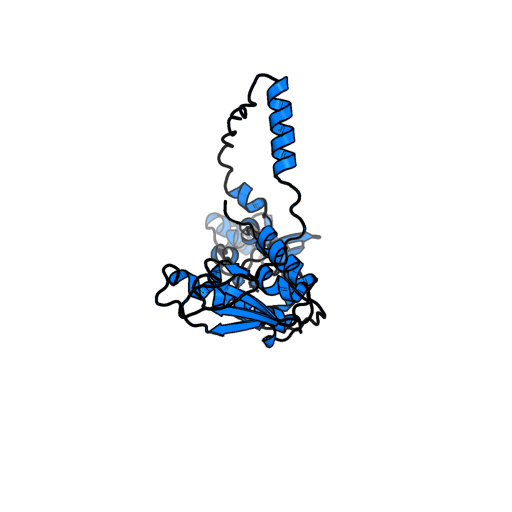5 260 LEU A C 1
ATOM 1993 O O . LEU A 1 260 ? -2.330 -7.465 -0.505 1.00 94.25 260 LEU A O 1
ATOM 1997 N N . SER A 1 261 ? -2.357 -9.441 0.595 1.00 93.50 261 SER A N 1
ATOM 1998 C CA . SER A 1 261 ? -3.723 -9.828 0.202 1.00 93.50 261 SER A CA 1
ATOM 1999 C C . SER A 1 261 ? -4.751 -8.738 0.544 1.00 93.50 261 SER A C 1
ATOM 2001 O O . SER A 1 261 ? -5.648 -8.454 -0.249 1.00 93.50 261 SER A O 1
ATOM 2003 N N . LEU A 1 262 ? -4.533 -8.022 1.653 1.00 92.25 262 LEU A N 1
ATOM 2004 C CA . LEU A 1 262 ? -5.391 -6.945 2.147 1.00 92.25 262 LEU A CA 1
ATOM 2005 C C . LEU A 1 262 ? -5.566 -5.793 1.140 1.00 92.25 262 LEU A C 1
ATOM 2007 O O . LEU A 1 262 ? -6.603 -5.130 1.141 1.00 92.25 262 LEU A O 1
ATOM 2011 N N . LEU A 1 263 ? -4.585 -5.550 0.259 1.00 93.31 263 LEU A N 1
ATOM 2012 C CA . LEU A 1 263 ? -4.700 -4.536 -0.800 1.00 93.31 263 LEU A CA 1
ATOM 2013 C C . LEU A 1 263 ? -5.619 -4.975 -1.948 1.00 93.31 263 LEU A C 1
ATOM 2015 O O . LEU A 1 263 ? -6.207 -4.119 -2.609 1.00 93.31 263 LEU A O 1
ATOM 2019 N N . PHE A 1 264 ? -5.727 -6.282 -2.190 1.00 94.00 264 PHE A N 1
ATOM 2020 C CA . PHE A 1 264 ? -6.593 -6.853 -3.221 1.00 94.00 264 PHE A CA 1
ATOM 2021 C C . PHE A 1 264 ? -8.018 -7.045 -2.704 1.00 94.00 264 PHE A C 1
ATOM 2023 O O . PHE A 1 264 ? -8.972 -6.712 -3.400 1.00 94.00 264 PHE A O 1
ATOM 2030 N N . GLU A 1 265 ? -8.164 -7.552 -1.480 1.00 91.50 265 GLU A N 1
ATOM 2031 C CA . GLU A 1 265 ? -9.469 -7.851 -0.883 1.00 91.50 265 GLU A CA 1
ATOM 2032 C C . GLU A 1 265 ? -10.218 -6.593 -0.431 1.00 91.50 265 GLU A C 1
ATOM 2034 O O . GLU A 1 265 ? -11.447 -6.572 -0.443 1.00 91.50 265 GLU A O 1
ATOM 2039 N N . ARG A 1 266 ? -9.486 -5.529 -0.056 1.00 88.44 266 ARG A N 1
ATOM 2040 C CA . ARG A 1 266 ? -10.043 -4.266 0.474 1.00 88.44 266 ARG A CA 1
ATOM 2041 C C . ARG A 1 266 ? -10.940 -4.474 1.695 1.00 88.44 266 ARG A C 1
ATOM 2043 O O . ARG A 1 266 ? -11.896 -3.735 1.931 1.00 88.44 266 ARG A O 1
ATOM 2050 N N . SER A 1 267 ? -10.615 -5.500 2.467 1.00 83.69 267 SER A N 1
ATOM 2051 C CA . SER A 1 267 ? -11.331 -5.879 3.672 1.00 83.69 267 SER A CA 1
ATOM 2052 C C . SER A 1 267 ? -11.120 -4.825 4.755 1.00 83.69 267 SER A C 1
ATOM 2054 O O . SER A 1 267 ? -9.981 -4.480 5.084 1.00 83.69 267 SER A O 1
ATOM 2056 N N . ARG A 1 268 ? -12.216 -4.349 5.354 1.00 91.50 268 ARG A N 1
ATOM 2057 C CA . ARG A 1 268 ? -12.150 -3.646 6.639 1.00 91.50 268 ARG A CA 1
ATOM 2058 C C . ARG A 1 268 ? -12.032 -4.671 7.751 1.00 91.50 268 ARG A C 1
ATOM 2060 O O . ARG A 1 268 ? -12.820 -5.610 7.822 1.00 91.50 268 ARG A O 1
ATOM 2067 N N . VAL A 1 269 ? -11.040 -4.484 8.608 1.00 93.19 269 VAL A N 1
ATOM 2068 C CA . VAL A 1 269 ? -10.785 -5.352 9.755 1.00 93.19 269 VAL A CA 1
ATOM 2069 C C . VAL A 1 269 ? -11.230 -4.633 11.016 1.00 93.19 269 VAL A C 1
ATOM 2071 O O . VAL A 1 269 ? -10.839 -3.492 11.258 1.00 93.19 269 VAL A O 1
ATOM 2074 N N . THR A 1 270 ? -12.025 -5.302 11.844 1.00 95.19 270 THR A N 1
ATOM 2075 C CA . THR A 1 270 ? -12.350 -4.816 13.185 1.00 95.19 270 THR A CA 1
ATOM 2076 C C . THR A 1 270 ? -11.132 -4.970 14.092 1.00 95.19 270 THR A C 1
ATOM 2078 O O . THR A 1 270 ? -10.700 -6.085 14.373 1.00 95.19 270 THR A O 1
ATOM 2081 N N . LEU A 1 271 ? -10.579 -3.849 14.556 1.00 95.25 271 LEU A N 1
ATOM 2082 C CA . LEU A 1 271 ? -9.451 -3.822 15.491 1.00 95.25 271 LEU A CA 1
ATOM 2083 C C . LEU A 1 271 ? -9.904 -3.987 16.942 1.00 95.25 271 LEU A C 1
ATOM 2085 O O . LEU A 1 271 ? -9.213 -4.606 17.745 1.00 95.25 271 LEU A O 1
ATOM 2089 N N . LEU A 1 272 ? -11.054 -3.406 17.282 1.00 94.19 272 LEU A N 1
ATOM 2090 C CA . LEU A 1 272 ? -11.623 -3.423 18.624 1.00 94.19 272 LEU A CA 1
ATOM 2091 C C . LEU A 1 272 ? -13.144 -3.386 18.520 1.00 94.19 272 LEU A C 1
ATOM 2093 O O . LEU A 1 272 ? -13.689 -2.609 17.740 1.00 94.19 272 LEU A O 1
ATOM 2097 N N . SER A 1 273 ? -13.818 -4.177 19.347 1.00 93.50 273 SER A N 1
ATOM 2098 C CA . SER A 1 273 ? -15.256 -4.066 19.568 1.00 93.50 273 SER A CA 1
ATOM 2099 C C . SER A 1 273 ? -15.537 -4.231 21.056 1.00 93.50 273 SER A C 1
ATOM 2101 O O . SER A 1 273 ? -15.100 -5.216 21.652 1.00 93.50 273 SER A O 1
ATOM 2103 N N . ALA A 1 274 ? -16.225 -3.266 21.659 1.00 90.88 274 ALA A N 1
ATOM 2104 C CA . ALA A 1 274 ? -16.530 -3.258 23.086 1.00 90.88 274 ALA A CA 1
ATOM 2105 C C . ALA A 1 274 ? -17.879 -2.582 23.351 1.00 90.88 274 ALA A C 1
ATOM 2107 O O . ALA A 1 274 ? -18.247 -1.624 22.674 1.00 90.88 274 ALA A O 1
ATOM 2108 N N . GLN A 1 275 ? -18.610 -3.072 24.348 1.00 90.12 275 GLN A N 1
ATOM 2109 C CA . GLN A 1 275 ? -19.826 -2.421 24.826 1.00 90.12 275 GLN A CA 1
ATOM 2110 C C . GLN A 1 275 ? -19.500 -1.104 25.532 1.00 90.12 275 GLN A C 1
ATOM 2112 O O . GLN A 1 275 ? -18.453 -0.962 26.171 1.00 90.12 275 GLN A O 1
ATOM 2117 N N . LEU A 1 276 ? -20.411 -0.145 25.408 1.00 88.75 276 LEU A N 1
ATOM 2118 C CA . LEU A 1 276 ? -20.368 1.126 26.108 1.00 88.75 276 LEU A CA 1
ATOM 2119 C C . LEU A 1 276 ? -21.174 1.031 27.399 1.00 88.75 276 LEU A C 1
ATOM 2121 O O . LEU A 1 276 ? -22.370 0.742 27.381 1.00 88.75 276 LEU A O 1
ATOM 2125 N N . SER A 1 277 ? -20.535 1.365 28.512 1.00 87.25 277 SER A N 1
ATOM 2126 C CA . SER A 1 277 ? -21.166 1.498 29.822 1.00 87.25 277 SER A CA 1
ATOM 2127 C C . SER A 1 277 ? -21.067 2.942 30.321 1.00 87.25 277 SER A C 1
ATOM 2129 O O . SER A 1 277 ? -20.265 3.738 29.829 1.00 87.25 277 SER A O 1
ATOM 2131 N N . GLN A 1 278 ? -21.924 3.324 31.269 1.00 88.38 278 GLN A N 1
ATOM 2132 C CA . GLN A 1 278 ? -21.845 4.638 31.913 1.00 88.38 278 GLN A CA 1
ATOM 2133 C C . GLN A 1 278 ? -20.958 4.562 33.155 1.00 88.38 278 GLN A C 1
ATOM 2135 O O . GLN A 1 278 ? -21.159 3.716 34.026 1.00 88.38 278 GLN A O 1
ATOM 2140 N N . CYS A 1 279 ? -20.012 5.492 33.271 1.00 85.06 279 CYS A N 1
ATOM 2141 C CA . CYS A 1 279 ? -19.196 5.658 34.467 1.00 85.06 279 CYS A CA 1
ATOM 2142 C C . CYS A 1 279 ? -20.069 6.054 35.668 1.00 85.06 279 CYS A C 1
ATOM 2144 O O . CYS A 1 279 ? -20.721 7.097 35.633 1.00 85.06 279 CYS A O 1
ATOM 2146 N N . ARG A 1 280 ? -20.015 5.311 36.780 1.00 84.06 280 ARG A N 1
ATOM 2147 C CA . ARG A 1 280 ? -20.798 5.638 37.990 1.00 84.06 280 ARG A CA 1
ATOM 2148 C C . ARG A 1 280 ? -20.372 6.934 38.685 1.00 84.06 280 ARG A C 1
ATOM 2150 O O . ARG A 1 280 ? -21.155 7.515 39.424 1.00 84.06 280 ARG A O 1
ATOM 2157 N N . GLY A 1 281 ? -19.140 7.388 38.455 1.00 83.06 281 GLY A N 1
ATOM 2158 C CA . GLY A 1 281 ? -18.599 8.602 39.076 1.00 83.06 281 GLY A CA 1
ATOM 2159 C C . GLY A 1 281 ? -18.959 9.896 38.341 1.00 83.06 281 GLY A C 1
ATOM 2160 O O . GLY A 1 281 ? -19.209 10.909 38.985 1.00 83.06 281 GLY A O 1
ATOM 2161 N N . CYS A 1 282 ? -18.966 9.887 37.003 1.00 85.00 282 CYS A N 1
ATOM 2162 C CA . CYS A 1 282 ? -19.189 11.098 36.198 1.00 85.00 282 CYS A CA 1
ATOM 2163 C C . CYS A 1 282 ? -20.259 10.970 35.107 1.00 85.00 282 CYS A C 1
ATOM 2165 O O . CYS A 1 282 ? -20.516 11.953 34.422 1.00 85.00 282 CYS A O 1
ATOM 2167 N N . GLY A 1 283 ? -20.849 9.790 34.904 1.00 83.44 283 GLY A N 1
ATOM 2168 C CA . GLY A 1 283 ? -21.875 9.535 33.884 1.00 83.44 283 GLY A CA 1
ATOM 2169 C C . GLY A 1 283 ? -21.358 9.390 32.446 1.00 83.44 283 GLY A C 1
ATOM 2170 O O . GLY A 1 283 ? -22.129 9.029 31.563 1.00 83.44 283 GLY A O 1
ATOM 2171 N N . GLU A 1 284 ? -20.068 9.637 32.199 1.00 83.88 284 GLU A N 1
ATOM 2172 C CA . GLU A 1 284 ? -19.474 9.563 30.856 1.00 83.88 284 GLU A CA 1
ATOM 2173 C C . GLU A 1 284 ? -19.514 8.134 30.297 1.00 83.88 284 GLU A C 1
ATOM 2175 O O . GLU A 1 284 ? -19.325 7.167 31.045 1.00 83.88 284 GLU A O 1
ATOM 2180 N N . ARG A 1 285 ? -19.719 8.002 28.982 1.00 85.75 285 ARG A N 1
ATOM 2181 C CA . ARG A 1 285 ? -19.736 6.702 28.300 1.00 85.75 285 ARG A CA 1
ATOM 2182 C C . ARG A 1 285 ? -18.312 6.191 28.110 1.00 85.75 285 ARG A C 1
ATOM 2184 O O . ARG A 1 285 ? -17.452 6.912 27.612 1.00 85.75 285 ARG A O 1
ATOM 2191 N N . VAL A 1 286 ? -18.063 4.949 28.502 1.00 86.19 286 VAL A N 1
ATOM 2192 C CA . VAL A 1 286 ? -16.742 4.319 28.444 1.00 86.19 286 VAL A CA 1
ATOM 2193 C C . VAL A 1 286 ? -16.800 2.920 27.866 1.00 86.19 286 VAL A C 1
ATOM 2195 O O . VAL A 1 286 ? -17.829 2.255 27.933 1.00 86.19 286 VAL A O 1
ATOM 2198 N N . LEU A 1 287 ? -15.674 2.472 27.311 1.00 87.06 287 LEU A N 1
ATOM 2199 C CA . LEU A 1 287 ? -15.532 1.106 26.826 1.00 87.06 287 LEU A CA 1
ATOM 2200 C C . LEU A 1 287 ? -15.410 0.113 27.986 1.00 87.06 287 LEU A C 1
ATOM 2202 O O . LEU A 1 287 ? -14.572 0.287 28.873 1.00 87.06 287 LEU A O 1
ATOM 2206 N N . GLY A 1 288 ? -16.181 -0.969 27.905 1.00 74.44 288 GLY A N 1
ATOM 2207 C CA . GLY A 1 288 ? -16.058 -2.151 28.749 1.00 74.44 288 GLY A CA 1
ATOM 2208 C C . GLY A 1 288 ? -17.192 -2.333 29.756 1.00 74.44 288 GLY A C 1
ATOM 2209 O O . GLY A 1 288 ? -17.767 -1.378 30.273 1.00 74.44 288 GLY A O 1
ATOM 2210 N N . ASP A 1 289 ? -17.456 -3.600 30.072 1.00 61.22 289 ASP A N 1
ATOM 2211 C CA . ASP A 1 289 ? -18.531 -4.025 30.982 1.00 61.22 289 ASP A CA 1
ATOM 2212 C C . ASP A 1 289 ? -18.082 -4.082 32.449 1.00 61.22 289 ASP A C 1
ATOM 2214 O O . ASP A 1 289 ? -18.900 -4.077 33.364 1.00 61.22 289 ASP A O 1
ATOM 2218 N N . ALA A 1 290 ? -16.768 -4.175 32.678 1.00 57.75 290 ALA A N 1
ATOM 2219 C CA . ALA A 1 290 ? -16.191 -4.541 33.972 1.00 57.75 290 ALA A CA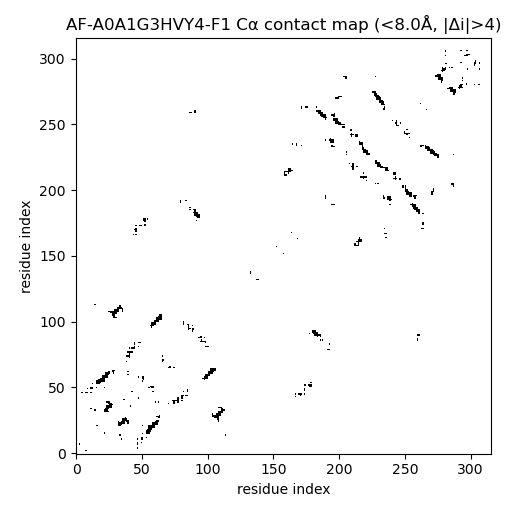 1
ATOM 2220 C C . ALA A 1 290 ? -15.689 -3.351 34.807 1.00 57.75 290 ALA A C 1
ATOM 2222 O O . ALA A 1 290 ? -15.451 -3.501 36.004 1.00 57.75 290 ALA A O 1
ATOM 2223 N N . ALA A 1 29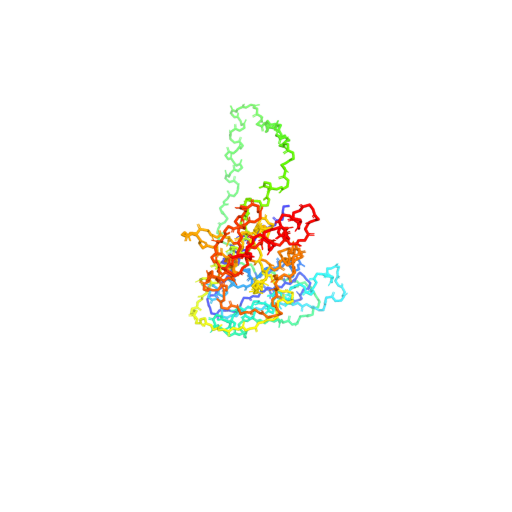1 ? -15.490 -2.178 34.201 1.00 63.25 291 ALA A N 1
ATOM 2224 C CA . ALA A 1 291 ? -14.977 -1.009 34.907 1.00 63.25 291 ALA A CA 1
ATOM 2225 C C . ALA A 1 291 ? -16.134 -0.112 35.370 1.00 63.25 291 ALA A C 1
ATOM 2227 O O . ALA A 1 291 ? -16.745 0.581 34.564 1.00 63.25 291 ALA A O 1
ATOM 2228 N N . GLU A 1 292 ? -16.406 -0.072 36.679 1.00 70.94 292 GLU A N 1
ATOM 2229 C CA . GLU A 1 292 ? -17.450 0.801 37.252 1.00 70.94 292 GLU A CA 1
ATOM 2230 C C . GLU A 1 292 ? -17.154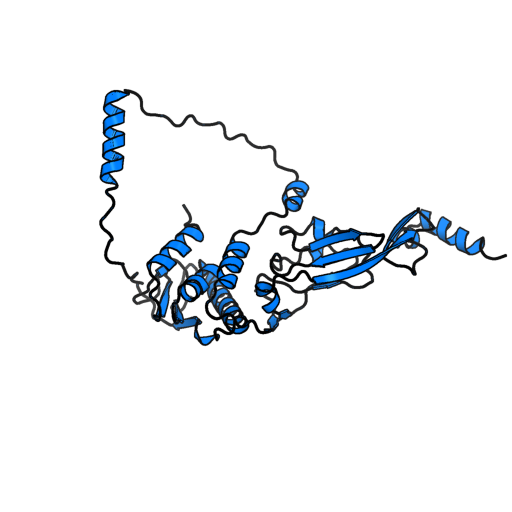 2.306 37.079 1.00 70.94 292 GLU A C 1
ATOM 2232 O O . GLU A 1 292 ? -18.063 3.140 37.122 1.00 70.94 292 GLU A O 1
ATOM 2237 N N . TYR A 1 293 ? -15.882 2.664 36.869 1.00 77.88 293 TYR A N 1
ATOM 2238 C CA . TYR A 1 293 ? -15.414 4.044 36.747 1.00 77.88 293 TYR A CA 1
ATOM 2239 C C . TYR A 1 293 ? -14.473 4.216 35.557 1.00 77.88 293 TYR A C 1
ATOM 2241 O O . TYR A 1 293 ? -13.611 3.372 35.313 1.00 77.88 293 TYR A O 1
ATOM 2249 N N . CYS A 1 294 ? -14.575 5.354 34.868 1.00 79.50 294 CYS A N 1
ATOM 2250 C CA . CYS A 1 294 ? -13.678 5.722 33.777 1.00 79.50 294 CYS A CA 1
ATOM 2251 C C . CYS A 1 294 ? -12.251 6.005 34.268 1.00 79.50 294 CYS A C 1
ATOM 2253 O O . CYS A 1 294 ? -12.043 6.427 35.409 1.00 79.50 294 CYS A O 1
ATOM 2255 N N . LEU A 1 295 ? -11.263 5.870 33.378 1.00 75.06 295 LEU A N 1
ATOM 2256 C CA . LEU A 1 295 ? -9.857 6.133 33.704 1.00 75.06 295 LEU A CA 1
ATOM 2257 C C . LEU A 1 295 ? -9.637 7.564 34.230 1.00 75.06 295 LEU A C 1
ATOM 2259 O O . LEU A 1 295 ? -8.870 7.774 35.164 1.00 75.06 295 LEU A O 1
ATOM 2263 N N . ALA A 1 296 ? -10.361 8.553 33.696 1.00 76.19 296 ALA A N 1
ATOM 2264 C CA . ALA A 1 296 ? -10.279 9.926 34.190 1.00 76.19 296 ALA A CA 1
ATOM 2265 C C . ALA A 1 296 ? -10.724 10.034 35.660 1.00 76.19 296 ALA A C 1
ATOM 2267 O O . ALA A 1 296 ? -10.016 10.643 36.459 1.00 76.19 296 ALA A O 1
ATOM 2268 N N . CYS A 1 297 ? -11.845 9.415 36.043 1.00 77.12 297 CYS A N 1
ATOM 2269 C CA . CYS A 1 297 ? -12.315 9.372 37.434 1.00 77.12 297 CYS A CA 1
ATOM 2270 C C . CYS A 1 297 ? -11.370 8.596 38.356 1.00 77.12 297 CYS A C 1
ATOM 2272 O O . CYS A 1 297 ? -11.236 8.955 39.520 1.00 77.12 297 CYS A O 1
ATOM 2274 N N . GLN A 1 298 ? -10.693 7.569 37.840 1.00 74.44 298 GLN A N 1
ATOM 2275 C CA . GLN A 1 298 ? -9.707 6.805 38.607 1.00 74.44 298 GLN A CA 1
ATOM 2276 C C . GLN A 1 298 ? -8.406 7.591 38.853 1.00 74.44 298 GLN A C 1
ATOM 2278 O O . GLN A 1 298 ? -7.746 7.381 39.867 1.00 74.44 298 GLN A O 1
ATOM 2283 N N . VAL A 1 299 ? -8.030 8.507 37.951 1.00 71.06 299 VAL A N 1
ATOM 2284 C CA . VAL A 1 299 ? -6.718 9.183 37.981 1.00 71.06 299 VAL A CA 1
ATOM 2285 C C . VAL A 1 299 ? -6.788 10.642 38.465 1.00 71.06 299 VAL A C 1
ATOM 2287 O O . VAL A 1 299 ? -5.825 11.131 39.053 1.00 71.06 299 VAL A O 1
ATOM 2290 N N . SER A 1 300 ? -7.902 11.363 38.308 1.00 68.00 300 SER A N 1
ATOM 2291 C CA . SER A 1 300 ? -8.001 12.781 38.724 1.00 68.00 300 SER A CA 1
ATOM 2292 C C . SER A 1 300 ? -8.361 12.950 40.212 1.00 68.00 300 SER A C 1
ATOM 2294 O O . SER A 1 300 ? -9.234 12.257 40.721 1.00 68.00 300 SER A O 1
ATOM 2296 N N . GLY A 1 301 ? -7.655 13.844 40.923 1.00 58.03 301 GLY A N 1
ATOM 2297 C CA . GLY A 1 301 ? -7.744 14.018 42.387 1.00 58.03 301 GLY A CA 1
ATOM 2298 C C . GLY A 1 301 ? -9.147 14.363 42.899 1.00 58.03 301 GLY A C 1
ATOM 2299 O O . GLY A 1 301 ? -9.657 13.657 43.760 1.00 58.03 301 GLY A O 1
ATOM 2300 N N . ASP A 1 302 ? -9.817 15.347 42.292 1.00 60.12 302 ASP A N 1
ATOM 2301 C CA . ASP A 1 302 ? -11.159 15.785 42.720 1.00 60.12 302 ASP A CA 1
ATOM 2302 C C . ASP A 1 302 ? -12.259 14.737 42.470 1.00 60.12 302 ASP A C 1
ATOM 2304 O O . ASP A 1 302 ? -13.261 14.689 43.180 1.00 60.12 302 ASP A O 1
ATOM 2308 N N . ARG A 1 303 ? -12.089 13.875 41.456 1.00 57.50 303 ARG A N 1
ATOM 2309 C CA . ARG A 1 303 ? -13.059 12.819 41.107 1.00 57.50 303 ARG A CA 1
ATOM 2310 C C . ARG A 1 303 ? -12.786 11.507 41.841 1.00 57.50 303 ARG A C 1
ATOM 2312 O O . ARG A 1 303 ? -13.718 10.727 42.036 1.00 57.50 303 ARG A O 1
ATOM 2319 N N . ARG A 1 304 ? -11.544 11.279 42.287 1.00 58.72 304 ARG A N 1
ATOM 2320 C CA . ARG A 1 304 ? -11.173 10.134 43.130 1.00 58.72 304 ARG A CA 1
ATOM 2321 C C . ARG A 1 304 ? -11.911 10.144 44.462 1.00 58.72 304 ARG A C 1
ATOM 2323 O O . ARG A 1 304 ? -12.305 9.077 44.913 1.00 58.72 304 ARG A O 1
ATOM 2330 N N . ASP A 1 305 ? -12.176 11.313 45.041 1.00 60.59 305 ASP A N 1
ATOM 2331 C CA . ASP A 1 305 ? -12.939 11.420 46.290 1.00 60.59 305 ASP A CA 1
ATOM 2332 C C . ASP A 1 305 ? -14.401 10.984 46.126 1.00 60.59 305 ASP A C 1
ATOM 2334 O O . ASP A 1 305 ? -14.959 10.345 47.017 1.00 60.59 305 ASP A O 1
ATOM 2338 N N . THR A 1 306 ? -15.027 11.265 44.978 1.00 60.72 306 THR A N 1
ATOM 2339 C CA . THR A 1 306 ? -16.377 10.768 44.656 1.00 60.72 306 THR A CA 1
ATOM 2340 C C . THR A 1 306 ? -16.385 9.247 44.531 1.00 60.72 306 THR A C 1
ATOM 2342 O O . THR A 1 306 ? -17.240 8.596 45.125 1.00 60.72 306 THR A O 1
ATOM 2345 N N . VAL A 1 307 ? -15.392 8.689 43.829 1.00 59.62 307 VAL A N 1
ATOM 2346 C CA . VAL A 1 307 ? -15.201 7.238 43.680 1.00 59.62 307 VAL A CA 1
ATOM 2347 C C . VAL A 1 307 ? -14.940 6.573 45.039 1.00 59.62 307 VAL A C 1
ATOM 2349 O O . VAL A 1 307 ? -15.574 5.576 45.376 1.00 59.62 307 VAL A O 1
ATOM 2352 N N . ALA A 1 308 ? -14.059 7.146 45.862 1.00 60.12 308 ALA A N 1
ATOM 2353 C CA . ALA A 1 308 ? -13.749 6.651 47.199 1.00 60.12 308 ALA A CA 1
ATOM 2354 C C . ALA A 1 308 ? -14.986 6.673 48.108 1.00 60.12 308 ALA A C 1
ATOM 2356 O O . ALA A 1 308 ? -15.264 5.685 48.782 1.00 60.12 308 ALA A O 1
ATOM 2357 N N . ARG A 1 309 ? -15.786 7.749 48.084 1.00 60.31 309 ARG A N 1
ATOM 2358 C CA . ARG A 1 309 ? -17.028 7.845 48.871 1.00 60.31 309 ARG A CA 1
ATOM 2359 C C . ARG A 1 309 ? -18.049 6.774 48.494 1.00 60.31 309 ARG A C 1
ATOM 2361 O O . ARG A 1 309 ? -18.650 6.214 49.402 1.00 60.31 309 ARG A O 1
ATOM 2368 N N . SER A 1 310 ? -18.207 6.447 47.209 1.00 59.56 310 SER A N 1
ATOM 2369 C CA . SER A 1 310 ? -19.095 5.357 46.769 1.00 59.56 310 SER A CA 1
ATOM 2370 C C . SER A 1 310 ? -18.642 3.964 47.218 1.00 59.56 310 SER A C 1
ATOM 2372 O O . SER A 1 310 ? -19.489 3.101 47.427 1.00 59.56 310 SER A O 1
ATOM 2374 N N . PHE A 1 311 ? -17.338 3.739 47.427 1.00 57.38 311 PHE A N 1
ATOM 2375 C CA . PHE A 1 311 ? -16.846 2.485 48.014 1.00 57.38 311 PHE A CA 1
ATOM 2376 C C . PHE A 1 311 ? -17.176 2.365 49.511 1.00 57.38 311 PHE A C 1
ATOM 2378 O O . PHE A 1 311 ? -17.424 1.261 49.988 1.00 57.38 311 PHE A O 1
ATOM 2385 N N . PHE A 1 312 ? -17.220 3.479 50.251 1.00 53.44 312 PHE A N 1
ATOM 2386 C CA . PHE A 1 312 ? -17.522 3.478 51.690 1.00 53.44 312 PHE A CA 1
ATOM 2387 C C . PHE A 1 312 ? -19.023 3.523 52.025 1.00 53.44 312 PHE A C 1
ATOM 2389 O O . PHE A 1 312 ? -19.395 3.165 53.138 1.00 53.44 312 PHE A O 1
ATOM 2396 N N . SER A 1 313 ? -19.894 3.932 51.097 1.00 55.38 313 SER A N 1
ATOM 2397 C CA . SER A 1 313 ? -21.351 3.988 51.308 1.00 55.38 313 SER A CA 1
ATOM 2398 C C . SER A 1 313 ? -22.127 2.764 50.799 1.00 55.38 313 SER A C 1
ATOM 2400 O O . SER A 1 313 ? -23.321 2.663 51.066 1.00 55.38 313 SER A O 1
ATOM 2402 N N . GLY A 1 314 ? -21.471 1.827 50.102 1.00 45.81 314 GLY A N 1
ATOM 2403 C CA . GLY A 1 314 ? -22.072 0.588 49.581 1.00 45.81 314 GLY A CA 1
ATOM 2404 C C . GLY A 1 314 ? -21.954 -0.644 50.490 1.00 45.81 314 GLY A C 1
ATOM 2405 O O . GLY A 1 314 ? -22.241 -1.748 50.037 1.00 45.81 314 GLY A O 1
ATOM 2406 N N . GLY A 1 315 ? -21.496 -0.482 51.735 1.00 40.09 315 GLY A N 1
ATOM 2407 C CA . GLY A 1 315 ? -21.350 -1.567 52.709 1.00 40.09 315 GLY A CA 1
ATOM 2408 C C . GLY A 1 315 ? -22.291 -1.421 53.901 1.00 40.09 315 GLY A C 1
ATOM 2409 O O . GLY A 1 315 ? -21.824 -1.047 54.973 1.00 40.09 315 GLY A O 1
ATOM 2410 N N . ILE A 1 316 ? -23.583 -1.713 53.709 1.00 36.62 316 ILE A N 1
ATOM 2411 C CA . ILE A 1 316 ? -24.546 -2.131 54.749 1.00 36.62 316 ILE A CA 1
ATOM 2412 C C . ILE A 1 316 ? -25.492 -3.153 54.121 1.00 36.62 316 ILE A C 1
ATOM 2414 O O . ILE A 1 316 ? -26.036 -2.840 53.038 1.00 36.62 316 ILE A O 1
#

pLDDT: mean 84.2, std 16.37, range [36.62, 98.44]

Nearest PDB structures (foldseek):
  5odq-assembly1_D  TM=8.257E-01  e=2.648E-04  Methanothermococcus thermolithotrophicus DSM 2095
  7bkb-assembly1_F  TM=8.197E-01  e=1.129E-01  Methanospirillum hungatei JF-1
  7bke-assembly1_a  TM=2.392E-01  e=4.575E-03  Methanospirillum hungatei JF-1
  5v0t-assembly4_D  TM=4.758E-01  e=6.396E+00  Paraburkholderia xenovorans LB400
  8fhw-assembly1_A  TM=4.446E-01  e=9.692E+00  Cryptococcus neoformans H99

Mean predicted aligned error: 10.94 Å

Secondary structure (DSSP, 8-state):
-PPPHHHHHHHHHHH--TTSEEEEEETTB-EEESEEES-GGG--HHHHHHHHHTT-SEEEEEE---TT-TTGGGHHHHHHHHHHHHHHHHHTTS-GGGEEEEE--BS-EEEPPPPPP----HHHHHHHHHHHHHHH-S----------------HHHHHHT----HHHHHHHHHHHT-TT------EEESTTSS---EEE-TT-----HHHHT-TT--EEEEEETTEEEEEEETTT-----HHHHT-TT--EEE-SEEETHHHHH--EEEEEEEEEEE-TTT--EEE-SS-SS-HHHHH-HHHHHHHHHHHHHS--

Solvent-accessible surface area (backbone atoms only — not comparable to full-atom values): 17824 Å² total; per-residue (Å²): 132,84,84,51,68,72,59,52,46,51,56,48,64,74,66,55,45,70,69,35,76,45,32,39,23,17,47,49,14,42,49,79,21,63,40,65,31,88,44,56,50,77,56,48,47,36,58,65,45,41,44,47,42,65,40,21,56,29,37,37,45,33,38,32,85,46,87,89,41,98,58,38,90,48,50,67,50,28,56,46,36,50,54,52,42,25,53,50,28,40,19,33,53,63,42,40,84,34,49,46,78,40,85,32,59,76,42,64,44,43,57,59,75,73,83,76,72,78,76,79,57,66,65,58,58,56,49,59,51,55,58,52,51,77,76,58,85,63,80,84,69,78,75,79,69,76,73,76,79,69,73,85,73,59,67,67,62,64,30,66,62,27,50,80,54,66,69,54,52,48,28,48,59,41,61,76,50,38,72,78,68,44,76,34,85,36,78,42,62,31,79,93,43,67,33,49,34,68,49,49,45,88,84,50,65,79,80,58,58,44,33,58,63,26,51,42,50,22,35,47,75,48,78,56,95,58,30,41,33,38,33,36,29,40,54,51,29,57,48,80,55,53,43,38,75,67,34,88,83,66,34,44,46,71,44,68,46,30,55,53,36,41,57,76,70,58,52,72,43,78,48,44,76,38,46,55,34,63,14,75,71,77,60,50,78,32,61,35,93,83,59,64,53,42,70,66,41,72,69,38,74,84,42,32,55,55,47,52,49,56,65,69,72,70,76,128

Radius of gyration: 27.81 Å; Cα contacts (8 Å, |Δi|>4): 529; chains: 1; bounding box: 55×59×94 Å

Foldseek 3Di:
DDDDVVNLLVLLLVQADAAAEAEEEEQFFPDEGQYYDVALLVDALLNQLSSLLNHYQAYEYEYEDCPPPPCSVSNVNNVLRLVVNLLLCVQQVNHSRRYYYDYGHTDGYDHDDDDDPPPPPPVVVVVVVVVVCVVPVDDPDPPPPPPPPPPPDDVLVQQVVLDADVSLVSNLVSSQSRPPGDGDWDKDFLPSAQWWDKAFDPPDWLPCPLQSRNSNNQWDWDADPQKIWIKGFRSSGGSPCPSCVPPPVNGMDTDRMDIPSSNNVRDIDTRDMFGWDAAPQPRDTTGHDPDNHDPCLVPDDVSVVSVVVVVVVPDD

Sequence (316 aa):
MQENDSRVAQRIAQKVRVGEVFRFSCSRAQGRADMVQPCLSRLTEALVLEPIRRGAQRVEMCAPDCSGCGLKKAAPQWERTLAFSQALCESAGLGAARLSSVRTPVGDAEEIRLPARAPNSRRRLFGSIAERWKTSGNAPFPESGVADEAEPEVFRHLVQRHSENPKRMDLLRVLDALPGLKVTTKEVSTTGFPLAQMEVDRRCVGCSVCETLCPTGALTHREEGGTYTLEFDAAQCTGCRICESACYHQVLHIRETVDLSLLFERSRVTLLSAQLSQCRGCGERVLGDAAEYCLACQVSGDRRDTVARSFFSGGI